Protein AF-0000000084544602 (afdb_homodimer)

Nearest PDB structures (foldseek):
  2zl1-assembly1_B  TM=8.094E-01  e=4.730E-07  unclassified
  5yk3-assembly2_B  TM=7.722E-01  e=3.514E-07  Homo sapiens
  5y3a-assembly1_B  TM=7.967E-01  e=1.300E-06  Homo sapiens
  7yh1-assembly2_C  TM=7.985E-01  e=1.042E-05  Promethearchaeum syntrophicum
  3t1q-assembly1_B  TM=7.725E-01  e=1.173E-05  Thermus thermophilus HB8

Secondary structure (DSSP, 8-state):
-----------TTHHHHHHHHHHHHHHTSTTEEEEEEE-TTS-EEEEEE-TT---S--HHHHHHHHHHHHHHHHHHHTTHHHH--EEEEEEEESS-EEEEEEETTEEEEEEE-TTS-HHHHHHHHHHHHHHHHH-/-----------TTHHHHHHHHHHHHHHTSTTEEEEEEE-TTS-EEEEEE-TT---S--HHHHHHHHHHHHHHHHHHHTTHHHH--EEEEEEEESS-EEEEEEETTEEEEEEE-TTS-HHHHHHHHHHHHHHHHH-

pLDDT: mean 84.83, std 18.97, range [24.72, 98.06]

Radius of gyration: 19.56 Å; Cα contacts (8 Å, |Δi|>4): 454; chains: 2; bounding box: 50×60×40 Å

Sequence (270 aa):
MNLNHKKILMSTQIIPKSLDHACDVLLANNSVRYVGILDNMGNLIFDKKQRELELPISDEKSRSLYIKSVLGILFEKDFDNNVGPLRYIVSHRTKIDMISIPIFGYVVMISIEPNENCDVIANSAIMIFEKLLKNMNLNHKKILMSTQIIPKSLDHACDVLLANNSVRYVGILDNMGNLIFDKKQRELELPISDEKSRSLYIKSVLGILFEKDFDNNVGPLRYIVSHRTKIDMISIPIFGYVVMISIEPNENCDVIANSAIMIFEKLLKN

Foldseek 3Di:
DPPCPPPPVVPPVNLQVLVVVLQVVLVVPVFWAKKFKAALQLDTPDMDGRPPDDDPADPVVSSVVSNVLSVVQVVVQVCCVPPNGDAWDWDADPAWIWIWGDDPRMIMIIIGGHPDDVVVSSVSSNVSVNVVSVD/DPPCPVPPVVPPVNLQVLVVVLQVVLVVPVFWAKKFKAALQLDTPDMDGRPPDDDPDDPVVSSVVSNVLSVVQVVVQVCCVPPNGDAWDWDADPAWIWIWGDDPRMIMIIIGGHPDDVVVSSVSSNVSVNVVSVD

Solvent-accessible surface area (backbone atoms only — not comparable to full-atom values): 14702 Å² total; per-residue (Å²): 134,85,75,78,74,70,66,79,68,55,59,81,71,60,48,53,56,56,49,49,50,52,43,47,61,55,43,69,41,81,50,32,39,34,39,35,35,23,39,76,82,24,48,79,75,48,70,50,60,35,88,95,46,69,74,73,53,55,72,70,54,44,48,52,52,34,35,47,49,38,50,50,51,54,60,56,50,74,40,21,88,55,37,33,52,69,53,35,36,37,40,42,24,74,54,36,19,38,36,38,29,70,52,96,72,28,32,42,37,34,34,26,47,44,95,56,67,60,65,62,53,51,52,50,49,50,56,51,48,51,59,56,68,74,99,134,84,75,78,74,71,67,82,69,52,57,81,71,60,47,52,54,54,50,48,50,53,45,49,61,55,44,69,40,81,50,32,37,34,39,36,35,24,38,79,82,26,47,80,76,47,70,50,61,35,88,94,46,69,73,73,52,56,73,70,53,45,48,51,49,35,36,49,49,38,51,51,50,56,62,56,50,73,40,23,88,54,37,32,53,69,55,36,36,38,40,39,23,75,55,35,20,37,37,40,30,69,51,94,72,27,33,41,36,35,34,28,46,44,96,56,68,59,64,61,53,50,53,49,48,50,57,52,48,49,61,54,68,74,100

Organism: NCBI:txid1582439

Structure (mmCIF, N/CA/C/O backbone):
data_AF-0000000084544602-model_v1
#
loop_
_entity.id
_entity.type
_entity.pdbx_description
1 polymer 'Roadblock/LAMTOR2 domain-containing protein'
#
loop_
_atom_site.group_PDB
_atom_site.id
_atom_site.type_symbol
_atom_site.label_atom_id
_atom_site.label_alt_id
_atom_site.label_comp_id
_atom_site.label_asym_id
_atom_site.label_entity_id
_atom_site.label_seq_id
_atom_site.pdbx_PDB_ins_code
_atom_site.Cartn_x
_atom_site.Cartn_y
_atom_site.Cartn_z
_atom_site.occupancy
_atom_site.B_iso_or_equiv
_atom_site.auth_seq_id
_atom_site.auth_comp_id
_atom_site.auth_asym_id
_atom_site.auth_atom_id
_atom_site.pdbx_PDB_model_num
ATOM 1 N N . MET A 1 1 ? 27.875 6.762 17.641 1 24.72 1 MET A N 1
ATOM 2 C CA . MET A 1 1 ? 27.484 7.637 16.531 1 24.72 1 MET A CA 1
ATOM 3 C C . MET A 1 1 ? 26.203 8.391 16.875 1 24.72 1 MET A C 1
ATOM 5 O O . MET A 1 1 ? 25.188 7.777 17.188 1 24.72 1 MET A O 1
ATOM 9 N N . ASN A 1 2 ? 26.312 9.617 17.469 1 25.38 2 ASN A N 1
ATOM 10 C CA . ASN A 1 2 ? 25.438 10.641 18.016 1 25.38 2 ASN A CA 1
ATOM 11 C C . ASN A 1 2 ? 24.375 11.086 17.016 1 25.38 2 ASN A C 1
ATOM 13 O O . ASN A 1 2 ? 24.688 11.797 16.062 1 25.38 2 ASN A O 1
ATOM 17 N N . LEU A 1 3 ? 23.547 10.195 16.516 1 30.52 3 LEU A N 1
ATOM 18 C CA . LEU A 1 3 ? 22.422 10.484 15.633 1 30.52 3 LEU A CA 1
ATOM 19 C C . LEU A 1 3 ? 21.656 11.703 16.125 1 30.52 3 LEU A C 1
ATOM 21 O O . LEU A 1 3 ? 21.188 11.734 17.266 1 30.52 3 LEU A O 1
ATOM 25 N N . ASN A 1 4 ? 22.062 12.922 15.688 1 30.27 4 ASN A N 1
ATOM 26 C CA . ASN A 1 4 ? 21.516 14.273 15.836 1 30.27 4 ASN A CA 1
ATOM 27 C C . ASN A 1 4 ? 19.984 14.266 15.797 1 30.27 4 ASN A C 1
ATOM 29 O O . ASN A 1 4 ? 19.391 13.984 14.758 1 30.27 4 ASN A O 1
ATOM 33 N N . HIS A 1 5 ? 19.312 13.812 16.766 1 31.77 5 HIS A N 1
ATOM 34 C CA . HIS A 1 5 ? 17.922 14.055 17.125 1 31.77 5 HIS A CA 1
ATOM 35 C C . HIS A 1 5 ? 17.547 15.516 16.891 1 31.77 5 HIS A C 1
ATOM 37 O O . HIS A 1 5 ? 17.688 16.344 17.797 1 31.77 5 HIS A O 1
ATOM 43 N N . LYS A 1 6 ? 18.172 16.109 15.977 1 33.69 6 LYS A N 1
ATOM 44 C CA . LYS A 1 6 ? 17.656 17.453 15.727 1 33.69 6 LYS A CA 1
ATOM 45 C C . LYS A 1 6 ? 16.141 17.484 15.883 1 33.69 6 LYS A C 1
ATOM 47 O O . LYS A 1 6 ? 15.414 16.844 15.125 1 33.69 6 LYS A O 1
ATOM 52 N N . LYS A 1 7 ? 15.633 17.75 17.031 1 35.12 7 LYS A N 1
ATOM 53 C CA . LYS A 1 7 ? 14.352 18.328 17.438 1 35.12 7 LYS A CA 1
ATOM 54 C C . LYS A 1 7 ? 13.859 19.344 16.422 1 35.12 7 LYS A C 1
ATOM 56 O O . LYS A 1 7 ? 14.484 20.391 16.234 1 35.12 7 LYS A O 1
ATOM 61 N N . ILE A 1 8 ? 13.461 19.062 15.305 1 36.91 8 ILE A N 1
ATOM 62 C CA . ILE A 1 8 ? 12.594 20.047 14.672 1 36.91 8 ILE A CA 1
ATOM 63 C C . ILE A 1 8 ? 11.773 20.781 15.742 1 36.91 8 ILE A C 1
ATOM 65 O O . ILE A 1 8 ? 10.867 20.203 16.344 1 36.91 8 ILE A O 1
ATOM 69 N N . LEU A 1 9 ? 12.336 21.281 16.75 1 34.94 9 LEU A N 1
ATOM 70 C CA . LEU A 1 9 ? 11.812 22.328 17.609 1 34.94 9 LEU A CA 1
ATOM 71 C C . LEU A 1 9 ? 11.055 23.375 16.797 1 34.94 9 LEU A C 1
ATOM 73 O O . LEU A 1 9 ? 11.656 24.328 16.297 1 34.94 9 LEU A O 1
ATOM 77 N N . MET A 1 10 ? 10.328 22.969 15.656 1 38.22 10 MET A N 1
ATOM 78 C CA . MET A 1 10 ? 9.461 24.016 15.102 1 38.22 10 MET A CA 1
ATOM 79 C C . MET A 1 10 ? 8.859 24.875 16.203 1 38.22 10 MET A C 1
ATOM 81 O O . MET A 1 10 ? 8.445 24.344 17.25 1 38.22 10 MET A O 1
ATOM 85 N N . SER A 1 11 ? 9.234 25.969 16.422 1 37.78 11 SER A N 1
ATOM 86 C CA . SER A 1 11 ? 8.477 26.875 17.297 1 37.78 11 SER A CA 1
ATOM 87 C C . SER A 1 11 ? 6.992 26.531 17.281 1 37.78 11 SER A C 1
ATOM 89 O O . SER A 1 11 ? 6.438 26.156 16.25 1 37.78 11 SER A O 1
ATOM 91 N N . THR A 1 12 ? 6.375 26.031 18.312 1 45.09 12 THR A N 1
ATOM 92 C CA . THR A 1 12 ? 5.027 25.547 18.578 1 45.09 12 THR A CA 1
ATOM 93 C C . THR A 1 12 ? 4.016 26.219 17.656 1 45.09 12 THR A C 1
ATOM 95 O O . THR A 1 12 ? 3.045 25.594 17.234 1 45.09 12 THR A O 1
ATOM 98 N N . GLN A 1 13 ? 4.145 27.516 17.484 1 46.44 13 GLN A N 1
ATOM 99 C CA . GLN A 1 13 ? 3.152 28.328 16.797 1 46.44 13 GLN A CA 1
ATOM 100 C C . GLN A 1 13 ? 3.27 28.172 15.281 1 46.44 13 GLN A C 1
ATOM 102 O O . GLN A 1 13 ? 2.264 28.203 14.57 1 46.44 13 GLN A O 1
ATOM 107 N N . ILE A 1 14 ? 4.469 28.234 14.609 1 49.66 14 ILE A N 1
ATOM 108 C CA . ILE A 1 14 ? 4.812 28.297 13.195 1 49.66 14 ILE A CA 1
ATOM 109 C C . ILE A 1 14 ? 4.559 26.938 12.531 1 49.66 14 ILE A C 1
ATOM 111 O O . ILE A 1 14 ? 4.062 26.875 11.406 1 49.66 14 ILE A O 1
ATOM 115 N N . ILE A 1 15 ? 4.672 25.859 13.227 1 60.28 15 ILE A N 1
ATOM 116 C CA . ILE A 1 15 ? 4.551 24.516 12.648 1 60.28 15 ILE A CA 1
ATOM 117 C C . ILE A 1 15 ? 3.096 24.25 12.281 1 60.28 15 ILE A C 1
ATOM 119 O O . ILE A 1 15 ? 2.801 23.797 11.172 1 60.28 15 ILE A O 1
ATOM 123 N N . PRO A 1 16 ? 2.24 24.922 13.062 1 72 16 PRO A N 1
ATOM 124 C CA . PRO A 1 16 ? 0.842 24.641 12.742 1 72 16 PRO A CA 1
ATOM 125 C C . PRO A 1 16 ? 0.35 25.406 11.516 1 72 16 PRO A C 1
ATOM 127 O O . PRO A 1 16 ? -0.386 24.844 10.688 1 72 16 PRO A O 1
ATOM 130 N N . LYS A 1 17 ? 0.929 26.703 11.336 1 81.69 17 LYS A N 1
ATOM 131 C CA . LYS A 1 17 ? 0.432 27.469 10.195 1 81.69 17 LYS A CA 1
ATOM 132 C C . LYS A 1 17 ? 0.95 26.875 8.883 1 81.69 17 LYS A C 1
ATOM 134 O O . LYS A 1 17 ? 0.22 26.828 7.887 1 81.69 17 LYS A O 1
ATOM 139 N N . SER A 1 18 ? 2.203 26.484 8.875 1 88.75 18 SER A N 1
ATOM 140 C CA . SER A 1 18 ? 2.795 25.891 7.676 1 88.75 18 SER A CA 1
ATOM 141 C C . SER A 1 18 ? 2.143 24.562 7.336 1 88.75 18 SER A C 1
ATOM 143 O O . SER A 1 18 ? 1.882 24.266 6.164 1 88.75 18 SER A O 1
ATOM 145 N N . LEU A 1 19 ? 1.84 23.812 8.352 1 90.69 19 LEU A N 1
ATOM 146 C CA . LEU A 1 19 ? 1.151 22.547 8.141 1 90.69 19 LEU 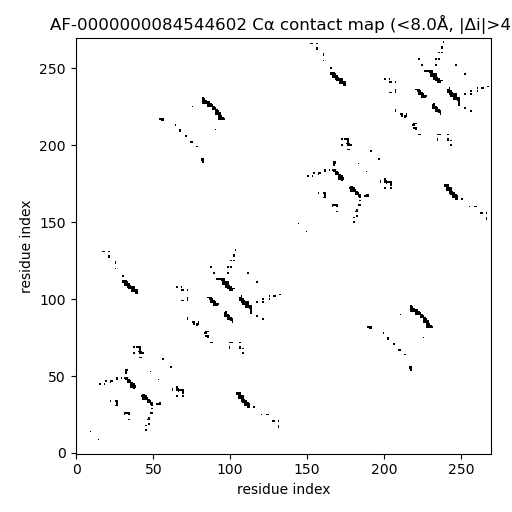A CA 1
ATOM 147 C C . LEU A 1 19 ? -0.271 22.781 7.637 1 90.69 19 LEU A C 1
ATOM 149 O O . LEU A 1 19 ? -0.749 22.047 6.762 1 90.69 19 LEU A O 1
ATOM 153 N N . ASP A 1 20 ? -0.818 23.844 8.203 1 92.56 20 ASP A N 1
ATOM 154 C CA . ASP A 1 20 ? -2.17 24.203 7.785 1 92.56 20 ASP A CA 1
ATOM 155 C C . ASP A 1 20 ? -2.213 24.547 6.293 1 92.56 20 ASP A C 1
ATOM 157 O O . ASP A 1 20 ? -3.07 24.031 5.566 1 92.56 20 ASP A O 1
ATOM 161 N N . HIS A 1 21 ? -1.302 25.328 5.891 1 93.38 21 HIS A N 1
ATOM 162 C CA . HIS A 1 21 ? -1.235 25.719 4.488 1 93.38 21 HIS A CA 1
ATOM 163 C C . HIS A 1 21 ? -0.963 24.5 3.594 1 93.38 21 HIS A C 1
ATOM 165 O O . HIS A 1 21 ? -1.587 24.359 2.541 1 93.38 21 HIS A O 1
ATOM 171 N N . ALA A 1 22 ? -0.051 23.625 3.955 1 94.44 22 ALA A N 1
ATOM 172 C CA . ALA A 1 22 ? 0.261 22.422 3.197 1 94.44 22 ALA A CA 1
ATOM 173 C C . ALA A 1 22 ? -0.98 21.547 3.014 1 94.44 22 ALA A C 1
ATOM 175 O O . ALA A 1 22 ? -1.241 21.062 1.916 1 94.44 22 ALA A O 1
ATOM 176 N N . CYS A 1 23 ? -1.725 21.438 4.043 1 94.69 23 CYS A N 1
ATOM 177 C CA . CYS A 1 23 ? -2.945 20.656 3.971 1 94.69 23 CYS A CA 1
ATOM 178 C C . CYS A 1 23 ? -3.973 21.312 3.059 1 94.69 23 CYS A C 1
ATOM 180 O O . CYS A 1 23 ? -4.668 20.625 2.301 1 94.69 23 CYS A O 1
ATOM 182 N N . ASP A 1 24 ? -4.059 22.609 3.125 1 94.31 24 ASP A N 1
ATOM 183 C CA . ASP A 1 24 ? -4.996 23.344 2.273 1 94.31 24 ASP A CA 1
ATOM 184 C C . ASP A 1 24 ? -4.68 23.125 0.795 1 94.31 24 ASP A C 1
ATOM 186 O O . ASP A 1 24 ? -5.59 22.969 -0.022 1 94.31 24 ASP A O 1
ATOM 190 N N . VAL A 1 25 ? -3.439 23.125 0.486 1 95.69 25 VAL A N 1
ATOM 191 C CA . VAL A 1 25 ? -3.025 22.938 -0.899 1 95.69 25 VAL A CA 1
ATOM 192 C C . VAL A 1 25 ? -3.467 21.547 -1.381 1 95.69 25 VAL A C 1
ATOM 194 O O . VAL A 1 25 ? -3.988 21.422 -2.49 1 95.69 25 VAL A O 1
ATOM 197 N N . LEU A 1 26 ? -3.303 20.531 -0.578 1 95.62 26 LEU A N 1
ATOM 198 C CA . LEU A 1 26 ? -3.705 19.188 -0.954 1 95.62 26 LEU A CA 1
ATOM 199 C C . LEU A 1 26 ? -5.223 19.078 -1.055 1 95.62 26 LEU A C 1
ATOM 201 O O . LEU A 1 26 ? -5.746 18.453 -1.979 1 95.62 26 LEU A O 1
ATOM 205 N N . LEU A 1 27 ? -5.898 19.781 -0.181 1 94.88 27 LEU A N 1
ATOM 206 C CA . LEU A 1 27 ? -7.352 19.703 -0.1 1 94.88 27 LEU A CA 1
ATOM 207 C C . LEU A 1 27 ? -8.008 20.531 -1.197 1 94.88 27 LEU A C 1
ATOM 209 O O . LEU A 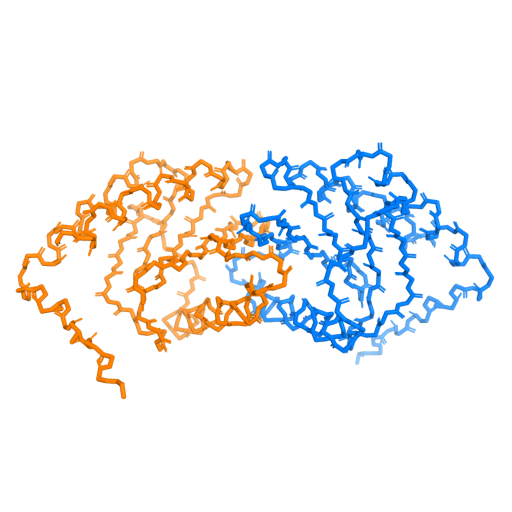1 27 ? -9.211 20.422 -1.436 1 94.88 27 LEU A O 1
ATOM 213 N N . ALA A 1 28 ? -7.242 21.375 -1.835 1 94.19 28 ALA A N 1
ATOM 214 C CA . ALA A 1 28 ? -7.766 22.094 -2.994 1 94.19 28 ALA A CA 1
ATOM 215 C C . ALA A 1 28 ? -8.219 21.125 -4.086 1 94.19 28 ALA A C 1
ATOM 217 O O . ALA A 1 28 ? -9.047 21.469 -4.926 1 94.19 28 ALA A O 1
ATOM 218 N N . ASN A 1 29 ? -7.523 19.953 -4.066 1 93.5 29 ASN A N 1
ATOM 219 C CA . ASN A 1 29 ? -8.047 18.844 -4.871 1 93.5 29 ASN A CA 1
ATOM 220 C C . ASN A 1 29 ? -9.258 18.203 -4.215 1 93.5 29 ASN A C 1
ATOM 222 O O . ASN A 1 29 ? -9.141 17.562 -3.174 1 93.5 29 ASN A O 1
ATOM 226 N N . ASN A 1 30 ? -10.398 18.266 -4.887 1 91.31 30 ASN A N 1
ATOM 227 C CA . ASN A 1 30 ? -11.664 17.844 -4.289 1 91.31 30 ASN A CA 1
ATOM 228 C C . ASN A 1 30 ? -11.711 16.344 -4.07 1 91.31 30 ASN A C 1
ATOM 230 O O . ASN A 1 30 ? -12.578 15.836 -3.35 1 91.31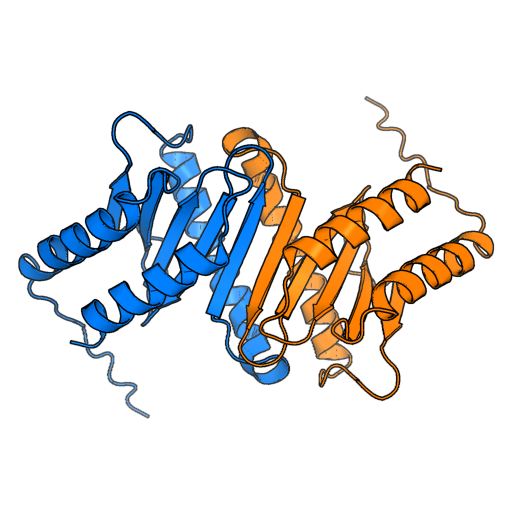 30 ASN A O 1
ATOM 234 N N . SER A 1 31 ? -10.773 15.688 -4.629 1 93.31 31 SER A N 1
ATOM 235 C CA . SER A 1 31 ? -10.75 14.242 -4.426 1 93.31 31 SER A CA 1
ATOM 236 C C . SER A 1 31 ? -10.109 13.883 -3.09 1 93.31 31 SER A C 1
ATOM 238 O O . SER A 1 31 ? -10.227 12.75 -2.625 1 93.31 31 SER A O 1
ATOM 240 N N . VAL A 1 32 ? -9.375 14.797 -2.553 1 95.69 32 VAL A N 1
ATOM 241 C CA . VAL A 1 32 ? -8.75 14.562 -1.256 1 95.69 32 VAL A CA 1
ATOM 242 C C . VAL A 1 32 ? -9.758 14.836 -0.14 1 95.69 32 VAL A C 1
ATOM 244 O O . VAL A 1 32 ? -10.328 15.922 -0.062 1 95.69 32 VAL A O 1
ATOM 247 N N . ARG A 1 33 ? -9.922 13.891 0.733 1 93.44 33 ARG A N 1
ATOM 248 C CA . ARG A 1 33 ? -10.922 13.984 1.79 1 93.44 33 ARG A CA 1
ATOM 249 C C . ARG A 1 33 ? -10.289 14.43 3.104 1 93.44 33 ARG A C 1
ATOM 251 O O . ARG A 1 33 ? -10.93 15.133 3.896 1 93.44 33 ARG A O 1
ATOM 258 N N . TYR A 1 34 ? -9.18 13.93 3.32 1 94.31 34 TYR A N 1
ATOM 259 C CA . TYR A 1 34 ? -8.547 14.07 4.625 1 94.31 34 TYR A CA 1
ATOM 260 C C . TYR A 1 34 ? -7.031 14.031 4.504 1 94.31 34 TYR A C 1
ATOM 262 O O . TYR A 1 34 ? -6.484 13.273 3.693 1 94.31 34 TYR A O 1
ATOM 270 N N . VAL A 1 35 ? -6.336 14.867 5.254 1 95.62 35 VAL A N 1
ATOM 271 C CA . VAL A 1 35 ? -4.883 14.836 5.402 1 95.62 35 VAL A CA 1
ATOM 272 C C . VAL A 1 35 ? -4.52 14.812 6.887 1 95.62 35 VAL A C 1
ATOM 274 O O . VAL A 1 35 ? -4.973 15.664 7.656 1 95.62 35 VAL A O 1
ATOM 277 N N . GLY A 1 36 ? -3.75 13.852 7.301 1 94.69 36 GLY A N 1
ATOM 278 C CA . GLY A 1 36 ? -3.23 13.75 8.656 1 94.69 36 GLY A CA 1
ATOM 279 C C . GLY A 1 36 ? -1.723 13.594 8.703 1 94.69 36 GLY A C 1
ATOM 280 O O . GLY A 1 36 ? -1.141 12.891 7.871 1 94.69 36 GLY A O 1
ATOM 281 N N . ILE A 1 37 ? -1.119 14.25 9.641 1 95.44 37 ILE A N 1
ATOM 282 C CA . ILE A 1 37 ? 0.309 14.117 9.906 1 95.44 37 ILE A CA 1
ATOM 283 C C . ILE A 1 37 ? 0.52 13.383 11.227 1 95.44 37 ILE A C 1
ATOM 285 O O . ILE A 1 37 ? 0.05 13.82 12.273 1 95.44 37 ILE A O 1
ATOM 289 N N . LEU A 1 38 ? 1.221 12.297 11.109 1 96.38 38 LEU A N 1
ATOM 290 C CA . LEU A 1 38 ? 1.427 11.422 12.25 1 96.38 38 LEU A CA 1
ATOM 291 C C . LEU A 1 38 ? 2.9 11.375 12.648 1 96.38 38 LEU A C 1
ATOM 293 O O . LEU A 1 38 ? 3.779 11.453 11.781 1 96.38 38 LEU A O 1
ATOM 297 N N . ASP A 1 39 ? 3.139 11.172 13.93 1 94.06 39 ASP A N 1
ATOM 298 C CA . ASP A 1 39 ? 4.508 10.844 14.312 1 94.06 39 ASP A CA 1
ATOM 299 C C . ASP A 1 39 ? 4.781 9.352 14.172 1 94.06 39 ASP A C 1
ATOM 301 O O . ASP A 1 39 ? 3.92 8.602 13.711 1 94.06 39 ASP A O 1
ATOM 305 N N . ASN A 1 40 ? 5.977 8.938 14.547 1 90.12 40 ASN A N 1
ATOM 306 C CA . ASN A 1 40 ? 6.398 7.562 14.297 1 90.12 40 ASN A CA 1
ATOM 307 C C . ASN A 1 40 ? 5.738 6.586 15.258 1 90.12 40 ASN A C 1
ATOM 309 O O . ASN A 1 40 ? 5.863 5.371 15.109 1 90.12 40 ASN A O 1
ATOM 313 N N . MET A 1 41 ? 4.949 7.121 16.203 1 90.56 41 MET A N 1
ATOM 314 C CA . MET A 1 41 ? 4.219 6.27 17.125 1 90.56 41 MET A CA 1
ATOM 315 C C . MET A 1 41 ? 2.74 6.203 16.766 1 90.56 41 MET A C 1
ATOM 317 O O . MET A 1 41 ? 1.96 5.52 17.422 1 90.56 41 MET A O 1
ATOM 321 N N . GLY A 1 42 ? 2.369 6.891 15.742 1 93.25 42 GLY A N 1
ATOM 322 C CA . GLY A 1 42 ? 0.981 6.887 15.305 1 93.25 42 GLY A CA 1
ATOM 323 C C . GLY A 1 42 ? 0.151 7.98 15.953 1 93.25 42 GLY A C 1
ATOM 324 O O . GLY A 1 42 ? -1.076 7.988 15.836 1 93.25 42 GLY A O 1
ATOM 325 N N . ASN A 1 43 ? 0.803 8.898 16.688 1 93.81 43 ASN A N 1
ATOM 326 C CA . ASN A 1 43 ? 0.074 10.031 17.25 1 93.81 43 ASN A CA 1
ATOM 327 C C . ASN A 1 43 ? -0.209 11.094 16.188 1 93.81 43 ASN A C 1
ATOM 329 O O . ASN A 1 43 ? 0.668 11.43 15.391 1 93.81 43 ASN A O 1
ATOM 333 N N . LEU A 1 44 ? -1.451 11.586 16.234 1 93.56 44 LEU A N 1
ATOM 334 C CA . LEU A 1 44 ? -1.85 12.648 15.305 1 93.56 44 LEU A CA 1
ATOM 335 C C . LEU A 1 44 ? -1.257 13.984 15.727 1 93.56 44 LEU A C 1
ATOM 337 O O . LEU A 1 44 ? -1.518 14.461 16.828 1 93.56 44 LEU A O 1
ATOM 341 N N . ILE A 1 45 ? -0.51 14.641 14.914 1 92.69 45 ILE A N 1
ATOM 342 C CA . ILE A 1 45 ? 0.116 15.938 15.148 1 92.69 45 ILE A CA 1
ATOM 343 C C . ILE A 1 45 ? -0.786 17.047 14.617 1 92.69 45 ILE A C 1
ATOM 345 O O . ILE A 1 45 ? -0.954 18.078 15.258 1 92.69 45 ILE A O 1
ATOM 349 N N . PHE A 1 46 ? -1.273 16.828 13.453 1 92.62 46 PHE A N 1
ATOM 350 C CA . PHE A 1 46 ? -2.096 17.812 12.758 1 92.62 46 PHE A CA 1
ATOM 351 C C . PHE A 1 46 ? -2.959 17.141 11.695 1 92.62 46 PHE A C 1
ATOM 353 O O . PHE A 1 46 ? -2.555 16.141 11.102 1 92.62 46 PHE A O 1
ATOM 360 N N . ASP A 1 47 ? -4.176 17.656 11.516 1 92.94 47 ASP A N 1
ATOM 361 C CA . ASP A 1 47 ? -4.988 17.141 10.422 1 92.94 47 ASP A CA 1
ATOM 362 C C . ASP A 1 47 ? -5.953 18.203 9.898 1 92.94 47 ASP A C 1
ATOM 364 O O . ASP A 1 47 ? -6.133 19.25 10.523 1 92.94 47 ASP A O 1
ATOM 368 N N . LYS A 1 48 ? -6.332 17.969 8.742 1 92.31 48 LYS A N 1
ATOM 369 C CA . LYS A 1 48 ? -7.379 18.766 8.117 1 92.31 48 LYS A CA 1
ATOM 370 C C . LYS A 1 48 ? -8.273 17.906 7.23 1 92.31 48 LYS A C 1
ATOM 372 O O . LYS A 1 48 ? -7.809 16.938 6.625 1 92.31 48 LYS A O 1
ATOM 377 N N . LYS A 1 49 ? -9.562 18.25 7.227 1 91 49 LYS A N 1
ATOM 378 C CA . LYS A 1 49 ? -10.531 17.516 6.418 1 91 49 LYS A CA 1
ATOM 379 C C . LYS A 1 49 ? -11.258 18.438 5.453 1 91 49 LYS A C 1
ATOM 381 O O . LYS A 1 49 ? -11.328 19.656 5.684 1 91 49 LYS A O 1
ATOM 386 N N . GLN A 1 50 ? -11.594 17.75 4.289 1 84.94 50 GLN A N 1
ATOM 387 C CA . GLN A 1 50 ? -12.461 18.453 3.359 1 84.94 50 GLN A CA 1
ATOM 388 C C . GLN A 1 50 ? -13.789 18.828 4.016 1 84.94 50 GLN A C 1
ATOM 390 O O . GLN A 1 50 ? -14.305 18.062 4.836 1 84.94 50 GLN A O 1
ATOM 395 N N . ARG A 1 51 ? -14.266 20.016 3.795 1 68.25 51 ARG A N 1
ATOM 396 C CA . ARG A 1 51 ? -15.523 20.484 4.375 1 68.25 51 ARG A CA 1
ATOM 397 C C . ARG A 1 51 ? -16.641 19.469 4.145 1 68.25 51 ARG A C 1
ATOM 399 O O . ARG A 1 51 ? -16.797 18.938 3.043 1 68.25 51 ARG A O 1
ATOM 406 N N . GLU A 1 52 ? -17.328 18.953 5.09 1 61.72 52 GLU A N 1
ATOM 407 C CA . GLU A 1 52 ? -18.562 18.172 5.062 1 61.72 52 GLU A CA 1
ATOM 408 C C . GLU A 1 52 ? -18.266 16.672 4.965 1 61.72 52 GLU A C 1
ATOM 410 O O . GLU A 1 52 ? -19.188 15.859 4.836 1 61.72 52 GLU A O 1
ATOM 415 N N . LEU A 1 53 ? -16.891 16.406 4.867 1 61.06 53 LEU A N 1
ATOM 416 C CA . LEU A 1 53 ? -16.656 14.984 4.676 1 61.06 53 LEU A CA 1
ATOM 417 C C . LEU A 1 53 ? -15.875 14.391 5.848 1 61.06 53 LEU A C 1
ATOM 419 O O . LEU A 1 53 ? -14.781 14.859 6.164 1 61.06 53 LEU A O 1
ATOM 423 N N . GLU A 1 54 ? -16.562 13.828 6.73 1 59.56 54 GLU A N 1
ATOM 424 C CA . GLU A 1 54 ? -15.883 13.07 7.773 1 59.56 54 GLU A CA 1
ATOM 425 C C . GLU A 1 54 ? -15.594 11.641 7.316 1 59.56 54 GLU A C 1
ATOM 427 O O . GLU A 1 54 ? -16.375 11.062 6.559 1 59.56 54 GLU A O 1
ATOM 432 N N . LEU A 1 55 ? -14.289 11.289 7.543 1 62.78 55 LEU A N 1
ATOM 433 C CA . LEU A 1 55 ? -14.148 9.844 7.465 1 62.78 55 LEU A CA 1
ATOM 434 C C . LEU A 1 55 ? -15.172 9.148 8.352 1 62.78 55 LEU A C 1
ATOM 436 O O . LEU A 1 55 ? -15.398 9.562 9.492 1 62.78 55 LEU A O 1
ATOM 440 N N . PRO A 1 56 ? -15.953 8.352 7.793 1 66.81 56 PRO A N 1
ATOM 441 C CA . PRO A 1 56 ? -16.938 7.637 8.609 1 66.81 56 PRO A CA 1
ATOM 442 C C . PRO A 1 56 ? -16.281 6.684 9.609 1 66.81 56 PRO A C 1
ATOM 444 O O . PRO A 1 56 ? -16.547 5.48 9.586 1 66.81 56 PRO A O 1
ATOM 447 N N . ILE A 1 57 ? -15.336 7.27 10.344 1 73.12 57 ILE A N 1
ATOM 448 C CA . ILE A 1 57 ? -14.609 6.434 11.297 1 73.12 57 ILE A CA 1
ATOM 449 C C . ILE A 1 57 ? -14.688 7.059 12.688 1 73.12 57 ILE A C 1
ATOM 451 O O . ILE A 1 57 ? -14.57 8.281 12.836 1 73.12 57 ILE A O 1
ATOM 455 N N . SER A 1 58 ? -15.094 6.25 13.648 1 76.62 58 SER A N 1
ATOM 456 C CA . SER A 1 58 ? -15.055 6.707 15.031 1 76.62 58 SER A CA 1
ATOM 457 C C . SER A 1 58 ? -13.648 7.152 15.422 1 76.62 58 SER A C 1
ATOM 459 O O . SER A 1 58 ? -12.672 6.801 14.758 1 76.62 58 SER A O 1
ATOM 461 N N . ASP A 1 59 ? -13.539 7.898 16.5 1 76.62 59 ASP A N 1
ATOM 462 C CA . ASP A 1 59 ? -12.242 8.359 16.984 1 76.62 59 ASP A CA 1
ATOM 463 C C . ASP A 1 59 ? -11.32 7.184 17.297 1 76.62 59 ASP A C 1
ATOM 465 O O . ASP A 1 59 ? -10.133 7.219 16.984 1 76.62 59 ASP A O 1
ATOM 469 N N . GLU A 1 60 ? -11.914 6.141 17.922 1 80.69 60 GLU A N 1
ATOM 470 C CA . GLU A 1 60 ? -11.133 4.953 18.266 1 80.69 60 GLU A CA 1
ATOM 471 C C . GLU A 1 60 ? -10.625 4.262 17 1 80.69 60 GLU A C 1
ATOM 473 O O . GLU A 1 60 ? -9.453 3.867 16.938 1 80.69 60 GLU A O 1
ATOM 478 N N . LYS A 1 61 ? -11.438 4.234 16.047 1 84.81 61 LYS A N 1
ATOM 479 C CA . LYS A 1 61 ? -11.039 3.549 14.82 1 84.81 61 LYS A CA 1
ATOM 480 C C . LYS A 1 61 ? -10.055 4.391 14.016 1 84.81 61 LYS A C 1
ATOM 482 O O . LYS A 1 61 ? -9.18 3.852 13.336 1 84.81 61 LYS A O 1
ATOM 487 N N . SER A 1 62 ? -10.195 5.699 14.234 1 86.12 62 SER A N 1
ATOM 488 C CA . SER A 1 62 ? -9.219 6.57 13.586 1 86.12 62 SER A CA 1
ATOM 489 C C . SER A 1 62 ? -7.816 6.34 14.141 1 86.12 62 SER A C 1
ATOM 491 O O . SER A 1 62 ? -6.848 6.273 13.383 1 86.12 62 SER A O 1
ATOM 493 N N . ARG A 1 63 ? -7.766 6.168 15.422 1 89.75 63 ARG A N 1
ATOM 494 C CA . ARG A 1 63 ? -6.469 5.918 16.047 1 89.75 63 ARG A CA 1
ATOM 495 C C . ARG A 1 63 ? -5.867 4.609 15.547 1 89.75 63 ARG A C 1
ATOM 497 O O . ARG A 1 63 ? -4.668 4.535 15.273 1 89.75 63 ARG A O 1
ATOM 504 N N . SER A 1 64 ? -6.688 3.617 15.453 1 91.44 64 SER A N 1
ATOM 505 C CA . SER A 1 64 ? -6.23 2.334 14.93 1 91.44 64 SER A 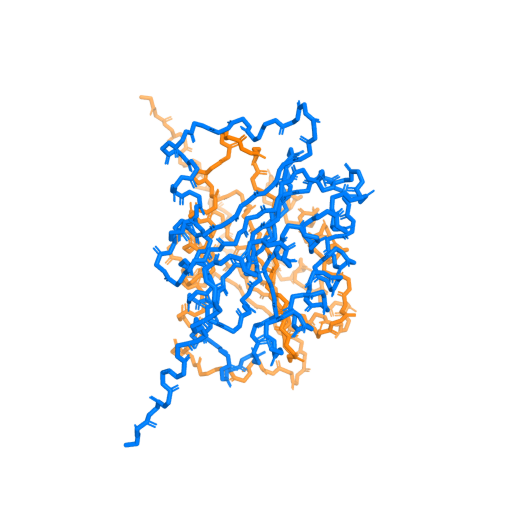CA 1
ATOM 506 C C . SER A 1 64 ? -5.73 2.467 13.5 1 91.44 64 SER A C 1
ATOM 508 O O . SER A 1 64 ? -4.73 1.85 13.125 1 91.44 64 SER A O 1
ATOM 510 N N . LEU A 1 65 ? -6.426 3.279 12.812 1 91.38 65 LEU A N 1
ATOM 511 C CA . LEU A 1 65 ? -6.027 3.52 11.43 1 91.38 65 LEU A CA 1
ATOM 512 C C . LEU A 1 65 ? -4.676 4.223 11.367 1 91.38 65 LEU A C 1
ATOM 514 O O . LEU A 1 65 ? -3.838 3.891 10.523 1 91.38 65 LEU A O 1
ATOM 518 N N . TYR A 1 66 ? -4.453 5.129 12.281 1 93.94 66 TYR A N 1
ATOM 519 C CA . TYR A 1 66 ? -3.178 5.832 12.344 1 93.94 66 TYR A CA 1
ATOM 520 C C . TYR A 1 66 ? -2.043 4.875 12.688 1 93.94 66 TYR A C 1
ATOM 522 O O . TYR A 1 66 ? -1.003 4.875 12.023 1 93.94 66 TYR A O 1
ATOM 530 N N . ILE A 1 67 ? -2.314 4.082 13.625 1 93.19 67 ILE A N 1
ATOM 531 C CA . ILE A 1 67 ? -1.313 3.111 14.055 1 93.19 67 ILE A CA 1
ATOM 532 C C . ILE A 1 67 ? -1.01 2.139 12.922 1 93.19 67 ILE A C 1
ATOM 534 O O . ILE A 1 67 ? 0.155 1.839 12.648 1 93.19 67 ILE A O 1
ATOM 538 N N . LYS A 1 68 ? -1.99 1.67 12.281 1 92.81 68 LYS A N 1
ATOM 539 C CA . LYS A 1 68 ? -1.819 0.777 11.141 1 92.81 68 LYS A CA 1
ATOM 540 C C . LYS A 1 68 ? -0.965 1.429 10.055 1 92.81 68 LYS A C 1
ATOM 542 O O . LYS A 1 68 ? -0.085 0.785 9.484 1 92.81 68 LYS A O 1
ATOM 547 N N . SER A 1 69 ? -1.202 2.674 9.789 1 94.44 69 SER A N 1
ATOM 548 C CA . SER A 1 69 ? -0.452 3.389 8.758 1 94.44 69 SER A CA 1
ATOM 549 C C . SER A 1 69 ? 1.032 3.455 9.109 1 94.44 69 SER A C 1
ATOM 551 O O . SER A 1 69 ? 1.884 3.172 8.258 1 94.44 69 SER A O 1
ATOM 553 N N . VAL A 1 70 ? 1.283 3.756 10.32 1 95.38 70 VAL A N 1
ATOM 554 C CA . VAL A 1 70 ? 2.67 3.875 10.758 1 95.38 70 VAL A CA 1
ATOM 555 C C . VAL A 1 70 ? 3.334 2.5 10.758 1 95.38 70 VAL A C 1
ATOM 557 O O . VAL A 1 70 ? 4.457 2.346 10.273 1 95.38 70 VAL A O 1
ATOM 560 N N . LEU A 1 71 ? 2.633 1.514 11.227 1 91.94 71 LEU A N 1
ATOM 561 C CA . LEU A 1 71 ? 3.176 0.159 11.234 1 91.94 71 LEU A CA 1
ATOM 562 C C . LEU A 1 71 ? 3.414 -0.333 9.805 1 91.94 71 LEU A C 1
ATOM 564 O O . LEU A 1 71 ? 4.418 -0.993 9.531 1 91.94 71 LEU A O 1
ATOM 568 N N . GLY A 1 72 ? 2.469 0.004 8.938 1 92.56 72 GLY A N 1
ATOM 569 C CA . GLY A 1 72 ? 2.66 -0.339 7.535 1 92.56 72 GLY A CA 1
ATOM 570 C C . GLY A 1 72 ? 3.945 0.221 6.957 1 92.56 72 GLY A C 1
ATOM 571 O O . GLY A 1 72 ? 4.695 -0.495 6.293 1 92.56 72 GLY A O 1
ATOM 572 N N . ILE A 1 73 ? 4.176 1.437 7.238 1 95.31 73 ILE A N 1
ATOM 573 C CA . ILE A 1 73 ? 5.383 2.104 6.762 1 95.31 73 ILE A CA 1
ATOM 574 C C . ILE A 1 73 ? 6.613 1.43 7.359 1 95.31 73 ILE A C 1
ATOM 576 O O . ILE A 1 73 ? 7.574 1.133 6.645 1 95.31 73 ILE A O 1
ATOM 580 N N . LEU A 1 74 ? 6.555 1.166 8.633 1 92.19 74 LEU A N 1
ATOM 581 C CA . LEU A 1 74 ? 7.695 0.565 9.312 1 92.19 74 LEU A CA 1
ATOM 582 C C . LEU A 1 74 ? 8 -0.817 8.75 1 92.19 74 LEU A C 1
ATOM 584 O O . LEU A 1 74 ? 9.164 -1.146 8.492 1 92.19 74 LEU A O 1
ATOM 588 N N . PHE A 1 75 ? 6.996 -1.592 8.492 1 91 75 PHE A N 1
ATOM 589 C CA . PHE A 1 75 ? 7.164 -2.92 7.918 1 91 75 PHE A CA 1
ATOM 590 C C . PHE A 1 75 ? 7.766 -2.832 6.52 1 91 75 PHE A C 1
ATOM 592 O O . PHE A 1 75 ? 8.672 -3.59 6.18 1 91 75 PHE A O 1
ATOM 599 N N . GLU A 1 76 ? 7.273 -1.93 5.758 1 94 76 GLU A N 1
ATOM 600 C CA . GLU A 1 76 ? 7.77 -1.756 4.395 1 94 76 GLU A CA 1
ATOM 601 C C . GLU A 1 76 ? 9.234 -1.336 4.391 1 94 76 GLU A C 1
ATOM 603 O O . GLU A 1 76 ? 10.016 -1.805 3.562 1 94 76 GLU A O 1
ATOM 608 N N . LYS A 1 77 ? 9.594 -0.532 5.344 1 94.12 77 LYS A N 1
ATOM 609 C CA . LYS A 1 77 ? 10.945 0.02 5.355 1 94.12 77 LYS A CA 1
ATOM 610 C C . LYS A 1 77 ? 11.977 -1.058 5.68 1 94.12 77 LYS A C 1
ATOM 612 O O . LYS A 1 77 ? 13.172 -0.892 5.398 1 94.12 77 LYS A O 1
ATOM 617 N N . ASP A 1 78 ? 11.555 -2.111 6.277 1 91.94 78 ASP A N 1
ATOM 618 C CA . ASP A 1 78 ? 12.445 -3.23 6.562 1 91.94 78 ASP A CA 1
ATOM 619 C C . ASP A 1 78 ? 13.039 -3.803 5.277 1 91.94 78 ASP A C 1
ATOM 621 O O . ASP A 1 78 ? 14.047 -4.508 5.316 1 91.94 78 ASP A O 1
ATOM 625 N N . PHE A 1 79 ? 12.508 -3.451 4.16 1 92.94 79 PHE A N 1
ATOM 626 C CA . PHE A 1 79 ? 12.953 -4.055 2.912 1 92.94 79 PHE A CA 1
ATOM 627 C C . PHE A 1 79 ? 13.617 -3.02 2.018 1 92.94 79 PHE A C 1
ATOM 629 O O . PHE A 1 79 ? 13.922 -3.297 0.854 1 92.94 79 PHE A O 1
ATOM 636 N N . ASP A 1 80 ? 13.906 -1.88 2.492 1 94.06 80 ASP A N 1
ATOM 637 C CA . ASP A 1 80 ? 14.492 -0.784 1.73 1 94.06 80 ASP A CA 1
ATOM 638 C C . ASP A 1 80 ? 15.812 -1.213 1.081 1 94.06 80 ASP A C 1
ATOM 640 O O . ASP A 1 80 ? 16.078 -0.869 -0.072 1 94.06 80 ASP A O 1
ATOM 644 N N . ASN A 1 81 ? 16.5 -2.006 1.808 1 92.25 81 ASN A N 1
ATOM 645 C CA . ASN A 1 81 ? 17.812 -2.387 1.294 1 92.25 81 ASN A CA 1
ATOM 646 C C . ASN A 1 81 ? 17.703 -3.406 0.163 1 92.25 81 ASN A C 1
ATOM 648 O O . ASN A 1 81 ? 18.625 -3.555 -0.64 1 92.25 81 ASN A O 1
ATOM 652 N N . ASN A 1 82 ? 16.609 -4.055 0.081 1 89.94 82 ASN A N 1
ATOM 653 C CA . ASN A 1 82 ? 16.438 -5.113 -0.907 1 89.94 82 ASN A CA 1
ATOM 654 C C . ASN A 1 82 ? 15.734 -4.598 -2.164 1 89.94 82 ASN A C 1
ATOM 656 O O . ASN A 1 82 ? 16.125 -4.938 -3.281 1 89.94 82 ASN A O 1
ATOM 660 N N . VAL A 1 83 ? 14.734 -3.785 -1.938 1 91.94 83 VAL A N 1
ATOM 661 C CA . VAL A 1 83 ? 13.898 -3.434 -3.08 1 91.94 83 VAL A CA 1
ATOM 662 C C . VAL A 1 83 ? 13.891 -1.919 -3.275 1 91.94 83 VAL A C 1
ATOM 664 O O . VAL A 1 83 ? 13.18 -1.397 -4.137 1 91.94 83 VAL A O 1
ATOM 667 N N . GLY A 1 84 ? 14.742 -1.165 -2.564 1 94.19 84 GLY A N 1
ATOM 668 C CA . GLY A 1 84 ? 14.828 0.284 -2.654 1 94.19 84 GLY A CA 1
ATOM 669 C C . GLY A 1 84 ? 13.977 0.997 -1.621 1 94.19 84 GLY A C 1
ATOM 670 O O . GLY A 1 84 ? 12.953 0.466 -1.179 1 94.19 84 GLY A O 1
ATOM 671 N N . PRO A 1 85 ? 14.328 2.248 -1.283 1 96.25 85 PRO A N 1
ATOM 672 C CA . PRO A 1 85 ? 13.594 3.029 -0.288 1 96.25 85 PRO A CA 1
ATOM 673 C C . PRO A 1 85 ? 12.117 3.217 -0.655 1 96.25 85 PRO A C 1
ATOM 675 O O . PRO A 1 85 ? 11.797 3.43 -1.826 1 96.25 85 PRO A O 1
ATOM 678 N N . LEU A 1 86 ? 11.297 3.09 0.351 1 97.31 86 LEU A N 1
ATOM 679 C CA . LEU A 1 86 ? 9.859 3.301 0.199 1 97.31 86 LEU A CA 1
ATOM 680 C C . LEU A 1 86 ? 9.547 4.777 -0.036 1 97.31 86 LEU A C 1
ATOM 6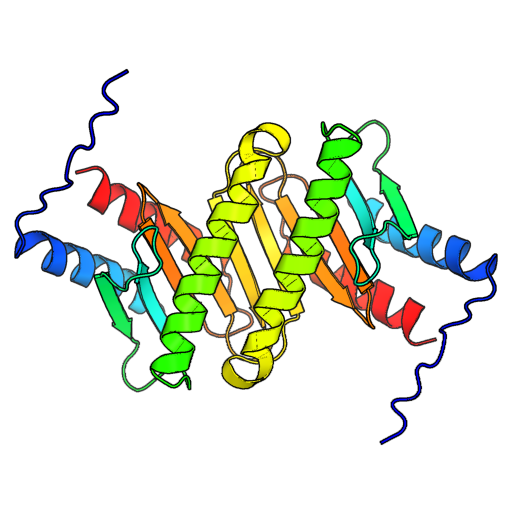82 O O . LEU A 1 86 ? 10.039 5.641 0.694 1 97.31 86 LEU A O 1
ATOM 686 N N . ARG A 1 87 ? 8.742 5.023 -1.036 1 97.25 87 ARG A N 1
ATOM 687 C CA . ARG A 1 87 ? 8.258 6.383 -1.271 1 97.25 87 ARG A CA 1
ATOM 688 C C . ARG A 1 87 ? 6.887 6.594 -0.645 1 97.25 87 ARG A C 1
ATOM 690 O O . ARG A 1 87 ? 6.668 7.582 0.063 1 97.25 87 ARG A O 1
ATOM 697 N N . TYR A 1 88 ? 5.957 5.707 -0.914 1 97.75 88 TYR A N 1
ATOM 698 C CA . TYR A 1 88 ? 4.637 5.754 -0.299 1 97.75 88 TYR A CA 1
ATOM 699 C C . TYR A 1 88 ? 3.873 4.457 -0.543 1 97.75 88 TYR A C 1
ATOM 701 O O . TYR A 1 88 ? 4.273 3.641 -1.377 1 97.75 88 TYR A O 1
ATOM 709 N N . ILE A 1 89 ? 2.861 4.27 0.212 1 97.75 89 ILE A N 1
ATOM 710 C CA . ILE A 1 89 ? 1.957 3.131 0.09 1 97.75 89 ILE A CA 1
ATOM 711 C C . ILE A 1 89 ? 0.556 3.621 -0.271 1 97.75 89 ILE A C 1
ATOM 713 O O . ILE A 1 89 ? 0.08 4.617 0.275 1 97.75 89 ILE A O 1
ATOM 717 N N . VAL A 1 90 ? -0.068 2.906 -1.169 1 97.19 90 VAL A N 1
ATOM 718 C CA . VAL A 1 90 ? -1.465 3.188 -1.482 1 97.19 90 VAL A CA 1
ATOM 719 C C . VAL A 1 90 ? -2.312 1.942 -1.232 1 97.19 90 VAL A C 1
ATOM 721 O O . VAL A 1 90 ? -1.971 0.85 -1.69 1 97.19 90 VAL A O 1
ATOM 724 N N . SER A 1 91 ? -3.311 2.102 -0.466 1 97 91 SER A N 1
ATOM 725 C CA . SER A 1 91 ? -4.359 1.091 -0.372 1 97 91 SER A CA 1
ATOM 726 C C . SER A 1 91 ? -5.586 1.49 -1.187 1 97 91 SER A C 1
ATOM 728 O O . SER A 1 91 ? -6.27 2.461 -0.853 1 97 91 SER A O 1
ATOM 730 N N . HIS A 1 92 ? -5.844 0.741 -2.232 1 97.44 92 HIS A N 1
ATOM 731 C CA . HIS A 1 92 ? -6.996 0.99 -3.092 1 97.44 92 HIS A CA 1
ATOM 732 C C . HIS A 1 92 ? -8.227 0.233 -2.6 1 97.44 92 HIS A C 1
ATOM 734 O O . HIS A 1 92 ? -8.188 -0.991 -2.449 1 97.44 92 HIS A O 1
ATOM 740 N N . ARG A 1 93 ? -9.25 1.033 -2.402 1 96.38 93 ARG A N 1
ATOM 741 C CA . ARG A 1 93 ? -10.484 0.489 -1.834 1 96.38 93 ARG A CA 1
ATOM 742 C C . ARG A 1 93 ? -11.695 0.914 -2.65 1 96.38 93 ARG A C 1
ATOM 744 O O . ARG A 1 93 ? -11.578 1.714 -3.582 1 96.38 93 ARG A O 1
ATOM 751 N N . THR A 1 94 ? -12.852 0.306 -2.328 1 95.5 94 THR A N 1
ATOM 752 C CA . THR A 1 94 ? -14.055 0.564 -3.107 1 95.5 94 THR A CA 1
ATOM 753 C C . THR A 1 94 ? -14.664 1.915 -2.736 1 95.5 94 THR A C 1
ATOM 755 O O . THR A 1 94 ? -15.352 2.533 -3.547 1 95.5 94 THR A O 1
ATOM 758 N N . LYS A 1 95 ? -14.398 2.424 -1.49 1 94.38 95 LYS A N 1
ATOM 759 C CA . LYS A 1 95 ? -15.047 3.656 -1.06 1 94.38 95 LYS A CA 1
ATOM 760 C C . LYS A 1 95 ? -14.031 4.785 -0.884 1 94.38 95 LYS A C 1
ATOM 762 O O . LYS A 1 95 ? -14.281 5.918 -1.299 1 94.38 95 LYS A O 1
ATOM 767 N N . ILE A 1 96 ? -12.891 4.445 -0.213 1 95.06 96 ILE A N 1
ATOM 768 C CA . ILE A 1 96 ? -11.898 5.461 0.099 1 95.06 96 ILE A CA 1
ATOM 769 C C . ILE A 1 96 ? -10.492 4.879 -0.081 1 95.06 96 ILE A C 1
ATOM 771 O O . ILE A 1 96 ? -10.117 3.926 0.604 1 95.06 96 ILE A O 1
ATOM 775 N N . ASP A 1 97 ? -9.742 5.438 -0.979 1 96.38 97 ASP A N 1
ATOM 776 C CA . ASP A 1 97 ? -8.336 5.074 -1.072 1 96.38 97 ASP A CA 1
ATOM 777 C C . ASP A 1 97 ? -7.512 5.785 -0.002 1 96.38 97 ASP A C 1
ATOM 779 O O . ASP A 1 97 ? -7.828 6.91 0.389 1 96.38 97 ASP A O 1
ATOM 783 N N . MET A 1 98 ? -6.473 5.117 0.432 1 95.94 98 MET A N 1
ATOM 784 C CA . MET A 1 98 ? -5.594 5.684 1.452 1 95.94 98 MET A CA 1
ATOM 785 C C . MET A 1 98 ? -4.148 5.734 0.962 1 95.94 98 MET A C 1
ATOM 787 O O . MET A 1 98 ? -3.664 4.781 0.351 1 95.94 98 MET A O 1
ATOM 791 N N . ILE A 1 99 ? -3.502 6.836 1.241 1 97.69 99 ILE A N 1
ATOM 792 C CA . ILE A 1 99 ? -2.08 7.004 0.959 1 97.69 99 ILE A CA 1
ATOM 793 C C . ILE A 1 99 ? -1.319 7.238 2.262 1 97.69 99 ILE A C 1
ATOM 795 O O . ILE A 1 99 ? -1.747 8.031 3.104 1 97.69 99 ILE A O 1
ATOM 799 N N . SER A 1 100 ? -0.27 6.523 2.477 1 97.62 100 SER A N 1
ATOM 800 C CA . SER A 1 100 ? 0.655 6.762 3.58 1 97.62 100 SER A CA 1
ATOM 801 C C . SER A 1 100 ? 2.057 7.078 3.068 1 97.62 100 SER A C 1
ATOM 803 O O . SER A 1 100 ? 2.631 6.305 2.297 1 97.62 100 SER A O 1
ATOM 805 N N . ILE A 1 101 ? 2.631 8.164 3.537 1 98.06 101 ILE A N 1
ATOM 806 C CA . ILE A 1 101 ? 3.908 8.656 3.037 1 98.06 101 ILE A CA 1
ATOM 807 C C . ILE A 1 101 ? 4.875 8.859 4.203 1 98.06 101 ILE A C 1
ATOM 809 O O . ILE A 1 101 ? 4.621 9.664 5.098 1 98.06 101 ILE A O 1
ATOM 813 N N . PRO A 1 102 ? 5.961 8.125 4.172 1 97.31 102 PRO A N 1
ATOM 814 C CA . PRO A 1 102 ? 6.992 8.453 5.156 1 97.31 102 PRO A CA 1
ATOM 815 C C . PRO A 1 102 ? 7.785 9.703 4.781 1 97.31 102 PRO A C 1
ATOM 817 O O . PRO A 1 102 ? 8.297 9.805 3.664 1 97.31 102 PRO A O 1
ATOM 820 N N . ILE A 1 103 ? 7.855 10.602 5.715 1 93.75 103 ILE A N 1
ATOM 821 C CA . ILE A 1 103 ? 8.594 11.828 5.422 1 93.75 103 ILE A CA 1
ATOM 822 C C . ILE A 1 103 ? 9.266 12.344 6.691 1 93.75 103 ILE A C 1
ATOM 824 O O . ILE A 1 103 ? 8.594 12.766 7.633 1 93.75 103 ILE A O 1
ATOM 828 N N . PHE A 1 104 ? 10.57 12.391 6.789 1 89.12 104 PHE A N 1
ATOM 829 C CA . PHE A 1 104 ? 11.398 12.977 7.84 1 89.12 104 PHE A CA 1
ATOM 830 C C . PHE A 1 104 ? 10.906 12.539 9.219 1 89.12 104 PHE A C 1
ATOM 832 O O . PHE A 1 104 ? 10.711 13.375 10.102 1 89.12 104 PHE A O 1
ATOM 839 N N . GLY A 1 105 ? 10.672 11.328 9.445 1 88.88 105 GLY A N 1
ATOM 840 C CA . GLY A 1 105 ? 10.297 10.797 10.75 1 88.88 105 GLY A CA 1
ATOM 841 C C . GLY A 1 105 ? 8.805 10.883 11.016 1 88.88 105 GLY A C 1
ATOM 842 O O . GLY A 1 105 ? 8.336 10.492 12.086 1 88.88 105 GLY A O 1
ATOM 843 N N . TYR A 1 106 ? 8.039 11.445 10.047 1 94.12 106 TYR A N 1
ATOM 844 C CA . TYR A 1 106 ? 6.582 11.5 10.117 1 94.12 106 TYR A CA 1
ATOM 845 C C . TYR A 1 106 ? 5.949 10.602 9.062 1 94.12 106 TYR A C 1
ATOM 847 O O . TYR A 1 106 ? 6.645 10.078 8.195 1 94.12 106 TYR A O 1
ATOM 855 N N . VAL A 1 107 ? 4.668 10.398 9.289 1 96.81 107 VAL A N 1
ATOM 856 C CA . VAL A 1 107 ? 3.836 9.758 8.273 1 96.81 107 VAL A CA 1
ATOM 857 C C . VAL A 1 107 ? 2.684 10.688 7.887 1 96.81 107 VAL A C 1
ATOM 859 O O . VAL A 1 107 ? 1.946 11.156 8.758 1 96.81 107 VAL A O 1
ATOM 862 N N . VAL A 1 108 ? 2.648 11.031 6.625 1 97 108 VAL A N 1
ATOM 863 C CA . VAL A 1 108 ? 1.495 11.758 6.105 1 97 108 VAL A CA 1
ATOM 864 C C . VAL A 1 108 ? 0.451 10.766 5.59 1 97 108 VAL A C 1
ATOM 866 O O . VAL A 1 108 ? 0.744 9.945 4.719 1 97 108 VAL A O 1
ATOM 869 N N . MET A 1 109 ? -0.708 10.828 6.125 1 96.81 109 MET A N 1
ATOM 870 C CA . MET A 1 109 ? -1.828 9.992 5.703 1 96.81 109 MET A CA 1
ATOM 871 C C . MET A 1 109 ? -2.863 10.812 4.938 1 96.81 109 MET A C 1
ATOM 873 O O . MET A 1 109 ? -3.285 11.875 5.402 1 96.81 109 MET A O 1
ATOM 877 N N . ILE A 1 110 ? -3.27 10.297 3.793 1 96.56 110 ILE A N 1
ATOM 878 C CA . ILE A 1 110 ? -4.219 11.008 2.943 1 96.56 110 ILE A CA 1
ATOM 879 C C . ILE A 1 110 ? -5.352 10.062 2.535 1 96.56 110 ILE A C 1
ATOM 881 O O . ILE A 1 110 ? -5.102 8.938 2.1 1 96.56 110 ILE A O 1
ATOM 885 N N . SER A 1 111 ? -6.539 10.453 2.721 1 95.5 111 SER A N 1
ATOM 886 C CA . SER A 1 111 ? -7.684 9.734 2.18 1 95.5 111 SER A CA 1
ATOM 887 C C . SER A 1 111 ? -8.234 10.414 0.932 1 95.5 111 SER A C 1
ATOM 889 O O . SER A 1 111 ? -8.305 11.641 0.872 1 95.5 111 SER A O 1
ATOM 891 N N . ILE A 1 112 ? -8.547 9.602 -0.027 1 95.44 112 ILE A N 1
ATOM 892 C CA . ILE A 1 112 ? -8.914 10.133 -1.335 1 95.44 112 ILE A CA 1
ATOM 893 C C . ILE A 1 112 ? -10.133 9.391 -1.868 1 95.44 112 ILE A C 1
ATOM 895 O O . ILE A 1 112 ? -10.359 8.227 -1.532 1 95.44 112 ILE A O 1
ATOM 899 N N . GLU A 1 113 ? -10.961 10.125 -2.66 1 94.5 113 GLU A N 1
ATOM 900 C CA . GLU A 1 113 ? -12.023 9.453 -3.393 1 94.5 113 GLU A CA 1
ATOM 901 C C . GLU A 1 113 ? -11.469 8.289 -4.219 1 94.5 113 GLU A C 1
ATOM 903 O O . GLU A 1 113 ? -10.367 8.383 -4.77 1 94.5 113 GLU A O 1
ATOM 908 N N . PRO A 1 114 ? -12.234 7.258 -4.316 1 92.56 114 PRO A N 1
ATOM 909 C CA . PRO A 1 114 ? -11.758 6.117 -5.094 1 92.56 114 PRO A CA 1
ATOM 910 C C . PRO A 1 114 ? -11.594 6.441 -6.578 1 92.56 114 PRO A C 1
ATOM 912 O O . PRO A 1 114 ? -12.195 7.398 -7.074 1 92.56 114 PRO A O 1
ATOM 915 N N . ASN A 1 115 ? -10.758 5.75 -7.316 1 86.88 115 ASN A N 1
ATOM 916 C CA . ASN A 1 115 ? -10.547 5.836 -8.758 1 86.88 115 ASN A CA 1
ATOM 917 C C . ASN A 1 115 ? -9.844 7.137 -9.141 1 86.88 115 ASN A C 1
ATOM 919 O O . ASN A 1 115 ? -10.039 7.648 -10.242 1 86.88 115 ASN A O 1
ATOM 923 N N . GLU A 1 116 ? -9.266 7.82 -8.195 1 91 116 GLU A N 1
ATOM 924 C CA . GLU A 1 116 ? -8.398 8.961 -8.477 1 91 116 GLU A CA 1
ATOM 925 C C . GLU A 1 116 ? -6.953 8.516 -8.68 1 91 116 GLU A C 1
ATOM 927 O O . GLU A 1 116 ? -6.594 7.383 -8.344 1 91 116 GLU A O 1
ATOM 932 N N . ASN A 1 117 ? -6.227 9.383 -9.305 1 91.38 117 ASN A N 1
ATOM 933 C CA . ASN A 1 117 ? -4.809 9.094 -9.5 1 91.38 117 ASN A CA 1
ATOM 934 C C . ASN A 1 117 ? -4.004 9.367 -8.227 1 91.38 117 ASN A C 1
ATOM 936 O O . ASN A 1 117 ? -3.559 10.492 -8 1 91.38 117 ASN A O 1
ATOM 940 N N . CYS A 1 118 ? -3.811 8.328 -7.492 1 94.88 118 CYS A N 1
ATOM 941 C CA . CYS A 1 118 ? -3.156 8.445 -6.195 1 94.88 118 CYS A CA 1
ATOM 942 C C . CYS A 1 118 ? -1.705 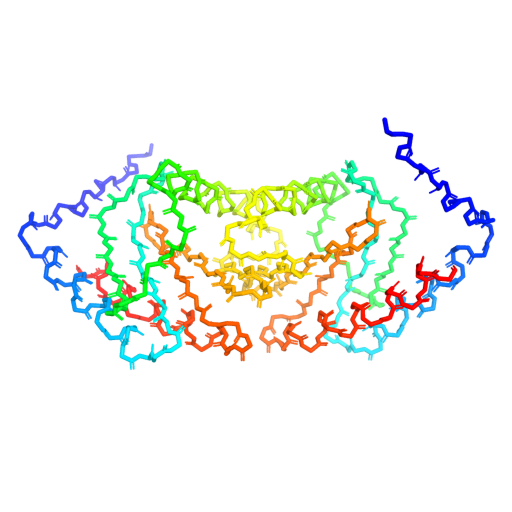8.883 -6.352 1 94.88 118 CYS A C 1
ATOM 944 O O . CYS A 1 118 ? -1.155 9.555 -5.477 1 94.88 118 CYS A O 1
ATOM 946 N N . ASP A 1 119 ? -1.096 8.586 -7.512 1 93.62 119 ASP A N 1
ATOM 947 C CA . ASP A 1 119 ? 0.307 8.93 -7.723 1 93.62 119 ASP A CA 1
ATOM 948 C C . ASP A 1 119 ? 0.494 10.445 -7.797 1 93.62 119 ASP A C 1
ATOM 950 O O . ASP A 1 119 ? 1.446 10.984 -7.23 1 93.62 119 ASP A O 1
ATOM 954 N N . VAL A 1 120 ? -0.413 11.039 -8.43 1 94.56 120 VAL A N 1
ATOM 955 C CA . VAL A 1 120 ? -0.335 12.492 -8.578 1 94.56 120 VAL A CA 1
ATOM 956 C C . VAL A 1 120 ? -0.471 13.156 -7.211 1 94.56 120 VAL A C 1
ATOM 958 O O . VAL A 1 120 ? 0.298 14.055 -6.871 1 94.56 120 VAL A O 1
ATOM 961 N N . ILE A 1 121 ? -1.393 12.656 -6.445 1 96.69 121 ILE A N 1
ATOM 962 C CA . ILE A 1 121 ? -1.653 13.227 -5.129 1 96.69 121 ILE A CA 1
ATOM 963 C C . ILE A 1 121 ? -0.471 12.953 -4.203 1 96.69 121 ILE A C 1
ATOM 965 O O . ILE A 1 121 ? 0.001 13.852 -3.504 1 96.69 121 ILE A O 1
ATOM 969 N N . ALA A 1 122 ? 0.03 11.734 -4.211 1 97.31 122 ALA A N 1
ATOM 970 C CA . ALA A 1 122 ? 1.162 11.352 -3.369 1 97.31 122 ALA A CA 1
ATOM 971 C C . ALA A 1 122 ? 2.395 12.195 -3.697 1 97.31 122 ALA A C 1
ATOM 973 O O . ALA A 1 122 ? 3.053 12.719 -2.797 1 97.31 122 ALA A O 1
ATOM 974 N N . ASN A 1 123 ? 2.697 12.336 -4.945 1 96.19 123 ASN A N 1
ATOM 975 C CA . ASN A 1 123 ? 3.869 13.102 -5.359 1 96.19 123 ASN A CA 1
ATOM 976 C C . ASN A 1 123 ? 3.736 14.57 -4.988 1 96.19 123 ASN A C 1
ATOM 978 O O . ASN A 1 123 ? 4.711 15.203 -4.578 1 96.19 123 ASN A O 1
ATOM 982 N N . SER A 1 124 ? 2.531 15.094 -5.152 1 96.75 124 SER A N 1
ATOM 983 C CA . SER A 1 124 ? 2.289 16.469 -4.723 1 96.75 124 SER A CA 1
ATOM 984 C C . SER A 1 124 ? 2.543 16.625 -3.227 1 96.75 124 SER A C 1
ATOM 986 O O . SER A 1 124 ? 3.189 17.594 -2.805 1 96.75 124 SER A O 1
ATOM 988 N N . ALA A 1 125 ? 2.041 15.711 -2.479 1 97.56 125 ALA A N 1
ATOM 989 C CA . ALA A 1 125 ? 2.225 15.766 -1.031 1 97.56 125 ALA A CA 1
ATOM 990 C C . ALA A 1 125 ? 3.705 15.703 -0.664 1 97.56 125 ALA A C 1
ATOM 992 O O . ALA A 1 125 ? 4.172 16.469 0.191 1 97.56 125 ALA A O 1
ATOM 993 N N . ILE A 1 126 ? 4.418 14.82 -1.284 1 97.12 126 ILE A N 1
ATOM 994 C CA . ILE A 1 126 ? 5.844 14.672 -1.017 1 97.12 126 ILE A CA 1
ATOM 995 C C . ILE A 1 126 ? 6.559 16 -1.271 1 97.12 126 ILE A C 1
ATOM 997 O O . ILE A 1 126 ? 7.34 16.469 -0.435 1 97.12 126 ILE A O 1
ATOM 1001 N N . MET A 1 127 ? 6.227 16.578 -2.375 1 95.62 127 MET A N 1
ATOM 1002 C CA . MET A 1 127 ? 6.867 17.828 -2.732 1 95.62 127 MET A CA 1
ATOM 1003 C C . MET A 1 127 ? 6.543 18.922 -1.71 1 95.62 127 MET A C 1
ATOM 1005 O O . MET A 1 127 ? 7.434 19.641 -1.265 1 95.62 127 MET A O 1
ATOM 1009 N N . ILE A 1 128 ? 5.309 19 -1.319 1 95.25 128 ILE A N 1
ATOM 1010 C CA . ILE A 1 128 ? 4.824 20.031 -0.406 1 95.25 128 ILE A CA 1
ATOM 1011 C C . ILE A 1 128 ? 5.469 19.844 0.965 1 95.25 128 ILE A C 1
ATOM 1013 O O . ILE A 1 128 ? 6.016 20.797 1.53 1 95.25 128 ILE A O 1
ATOM 1017 N N . PHE A 1 129 ? 5.531 18.641 1.455 1 93.31 129 PHE A N 1
ATOM 1018 C CA . PHE A 1 129 ? 5.961 18.422 2.83 1 93.31 129 PHE A CA 1
ATOM 1019 C C . PHE A 1 129 ? 7.48 18.359 2.916 1 93.31 129 PHE A C 1
ATOM 1021 O O . PHE A 1 129 ? 8.062 18.703 3.947 1 93.31 129 PHE A O 1
ATOM 1028 N N . GLU A 1 130 ? 8.117 17.906 1.866 1 91.06 130 GLU A N 1
ATOM 1029 C CA . GLU A 1 130 ? 9.578 17.969 1.856 1 91.06 130 GLU A CA 1
ATOM 1030 C C . GLU A 1 130 ? 10.062 19.422 1.929 1 91.06 130 GLU A C 1
ATOM 1032 O O . GLU A 1 130 ? 11.039 19.719 2.617 1 91.06 130 GLU A O 1
ATOM 1037 N N . LYS A 1 131 ? 9.391 20.281 1.204 1 88.69 131 LYS A N 1
ATOM 1038 C CA . LYS A 1 131 ? 9.75 21.688 1.232 1 88.69 131 LYS A CA 1
ATOM 1039 C C . LYS A 1 131 ? 9.5 22.297 2.611 1 88.69 131 LYS A C 1
ATOM 1041 O O . LYS A 1 131 ? 10.273 23.125 3.08 1 88.69 131 LYS A O 1
ATOM 1046 N N . LEU A 1 132 ? 8.445 21.859 3.248 1 86.25 132 LEU A N 1
ATOM 1047 C CA . LEU A 1 132 ? 8.031 22.406 4.535 1 86.25 132 LEU A CA 1
ATOM 1048 C C . LEU A 1 132 ? 8.945 21.906 5.652 1 86.25 132 LEU A C 1
ATOM 1050 O O . LEU A 1 132 ? 9.328 22.688 6.535 1 86.25 132 LEU A O 1
ATOM 1054 N N . LEU A 1 133 ? 9.281 20.625 5.602 1 76.94 133 LEU A N 1
ATOM 1055 C CA . LEU A 1 133 ? 9.938 20.016 6.746 1 76.94 133 LEU A CA 1
ATOM 1056 C C . LEU A 1 133 ? 11.453 20.094 6.609 1 76.94 133 LEU A C 1
ATOM 1058 O O . LEU A 1 133 ? 12.18 19.906 7.59 1 76.94 133 LEU A O 1
ATOM 1062 N N . LYS A 1 134 ? 11.977 20.203 5.426 1 71.12 134 LYS A N 1
ATOM 1063 C CA . LYS A 1 134 ? 13.414 20.406 5.246 1 71.12 134 LYS A CA 1
ATOM 1064 C C . LYS A 1 134 ? 13.836 21.781 5.777 1 71.12 134 LYS A C 1
ATOM 1066 O O . LYS A 1 134 ? 14.992 21.969 6.18 1 71.12 134 LYS A O 1
ATOM 1071 N N . ASN A 1 135 ? 12.977 22.812 5.738 1 56.75 135 ASN A N 1
ATOM 1072 C CA . ASN A 1 135 ? 13.336 24.156 6.188 1 56.75 135 ASN A CA 1
ATOM 1073 C C . ASN A 1 135 ? 13.078 24.328 7.684 1 56.75 135 ASN A C 1
ATOM 1075 O O . ASN A 1 135 ? 12 24 8.172 1 56.75 135 ASN A O 1
ATOM 1079 N N . MET B 1 1 ? -22.266 -22.172 12.523 1 25.2 1 MET B N 1
ATOM 1080 C CA . MET B 1 1 ? -22.344 -21.75 11.133 1 25.2 1 MET B CA 1
ATOM 1081 C C . MET B 1 1 ? -21.141 -22.25 10.344 1 25.2 1 MET B C 1
ATOM 1083 O O . MET B 1 1 ? -20 -21.953 10.703 1 25.2 1 MET B O 1
ATOM 1087 N N . ASN B 1 2 ? -21.234 -23.453 9.695 1 25.89 2 ASN B N 1
ATOM 1088 C CA . ASN B 1 2 ? -20.391 -24.375 8.945 1 25.89 2 ASN B CA 1
ATOM 1089 C C . ASN B 1 2 ? -19.75 -23.688 7.73 1 25.89 2 ASN B C 1
ATOM 1091 O O . ASN B 1 2 ? -20.422 -23.453 6.727 1 25.89 2 ASN B O 1
ATOM 1095 N N . LEU B 1 3 ? -19.062 -22.625 7.93 1 30.55 3 LEU B N 1
ATOM 1096 C CA . LEU B 1 3 ? -18.312 -21.953 6.883 1 30.55 3 LEU B CA 1
ATOM 1097 C C . LEU B 1 3 ? -17.594 -22.953 5.984 1 30.55 3 LEU B C 1
ATOM 1099 O O . LEU B 1 3 ? -16.828 -23.797 6.469 1 30.55 3 LEU B O 1
ATOM 1103 N N . ASN B 1 4 ? -18.266 -23.375 4.883 1 31.3 4 ASN B N 1
ATOM 1104 C CA . ASN B 1 4 ? -17.875 -24.188 3.732 1 31.3 4 ASN B CA 1
ATOM 1105 C C . ASN B 1 4 ? -16.422 -23.938 3.328 1 31.3 4 ASN B C 1
ATOM 1107 O O . ASN B 1 4 ? -16.094 -22.859 2.848 1 31.3 4 ASN B O 1
ATOM 1111 N N . HIS B 1 5 ? -15.469 -24.344 4.031 1 31.12 5 HIS B N 1
ATOM 1112 C CA . HIS B 1 5 ? -14.078 -24.625 3.684 1 31.12 5 HIS B CA 1
ATOM 1113 C C . HIS B 1 5 ? -13.977 -25.25 2.293 1 31.12 5 HIS B C 1
ATOM 1115 O O . HIS B 1 5 ? -13.984 -26.469 2.152 1 31.12 5 HIS B O 1
ATOM 1121 N N . LYS B 1 6 ? -14.906 -24.969 1.481 1 33.03 6 LYS B N 1
ATOM 1122 C CA . LYS B 1 6 ? -14.68 -25.484 0.139 1 33.03 6 LYS B CA 1
ATOM 1123 C C . LYS B 1 6 ? -13.203 -25.406 -0.234 1 33.03 6 LYS B C 1
ATOM 1125 O O . LYS B 1 6 ? -12.633 -24.328 -0.311 1 33.03 6 LYS B O 1
ATOM 1130 N N . LYS B 1 7 ? -12.422 -26.375 0.047 1 33.75 7 LYS B N 1
ATOM 1131 C CA . LYS B 1 7 ? -11.18 -26.875 -0.521 1 33.75 7 LYS B CA 1
ATOM 1132 C C . LYS B 1 7 ? -11.109 -26.609 -2.021 1 33.75 7 LYS B C 1
ATOM 1134 O O . LYS B 1 7 ? -11.914 -27.141 -2.791 1 33.75 7 LYS B O 1
ATOM 1139 N N . IL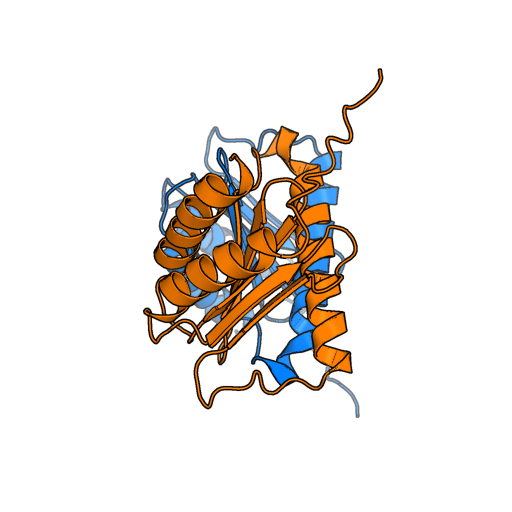E B 1 8 ? -10.945 -25.516 -2.551 1 36.59 8 ILE B N 1
ATOM 1140 C CA . ILE B 1 8 ? -10.375 -25.516 -3.893 1 36.59 8 ILE B CA 1
ATOM 1141 C C . ILE B 1 8 ? -9.461 -26.719 -4.059 1 36.59 8 ILE B C 1
ATOM 1143 O O . ILE B 1 8 ? -8.359 -26.766 -3.508 1 36.59 8 ILE B O 1
ATOM 1147 N N . LEU B 1 9 ? -9.828 -27.859 -3.713 1 34.91 9 LEU B N 1
ATOM 1148 C CA . LEU B 1 9 ? -9.305 -29.141 -4.156 1 34.91 9 LEU B CA 1
ATOM 1149 C C . LEU B 1 9 ? -8.938 -29.109 -5.637 1 34.91 9 LEU B C 1
ATOM 1151 O O . LEU B 1 9 ? -9.781 -29.391 -6.496 1 34.91 9 LEU B O 1
ATOM 1155 N N . MET B 1 10 ?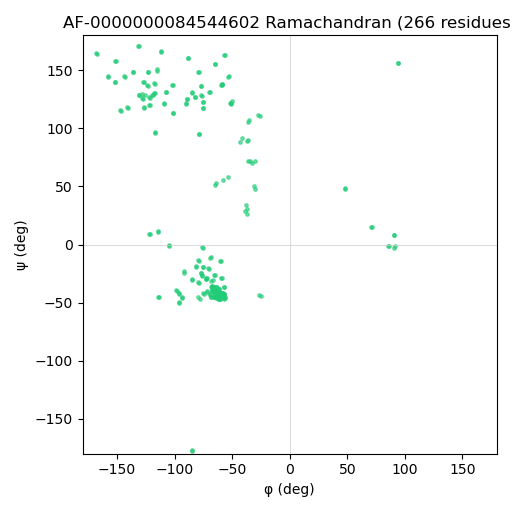 -8.5 -27.859 -6.199 1 38 10 MET B N 1
ATOM 1156 C CA . MET B 1 10 ? -7.961 -28.016 -7.547 1 38 10 MET B CA 1
ATOM 1157 C C . MET B 1 10 ? -7.219 -29.328 -7.699 1 38 10 MET B C 1
ATOM 1159 O O . MET B 1 10 ? -6.5 -29.75 -6.793 1 38 10 MET B O 1
ATOM 1163 N N . SER B 1 11 ? -7.66 -30.219 -8.312 1 37.62 11 SER B N 1
ATOM 1164 C CA . SER B 1 11 ? -6.832 -31.359 -8.703 1 37.62 11 SER B CA 1
ATOM 1165 C C . SER B 1 11 ? -5.363 -30.969 -8.805 1 37.62 11 SER B C 1
ATOM 1167 O O . SER B 1 11 ? -5.043 -29.875 -9.273 1 37.62 11 SER B O 1
ATOM 1169 N N . THR B 1 12 ? -4.457 -31.375 -8 1 45.31 12 THR B N 1
ATOM 1170 C CA . THR B 1 12 ? -3.033 -31.125 -7.801 1 45.31 12 THR B CA 1
ATOM 1171 C C . THR B 1 12 ? -2.377 -30.656 -9.094 1 45.31 12 THR B C 1
ATOM 1173 O O . THR B 1 12 ? -1.479 -29.812 -9.07 1 45.31 12 THR B O 1
ATOM 1176 N N . GLN B 1 13 ? -2.707 -31.328 -10.18 1 46.5 13 GLN B N 1
ATOM 1177 C CA . GLN B 1 13 ? -2.018 -31.141 -11.453 1 46.5 13 GLN B CA 1
ATOM 1178 C C . GLN B 1 13 ? -2.512 -29.891 -12.172 1 46.5 13 GLN B C 1
ATOM 1180 O O . GLN B 1 13 ? -1.738 -29.203 -12.844 1 46.5 13 GLN B O 1
ATOM 1185 N N . ILE B 1 14 ? -3.84 -29.578 -12.281 1 49.81 14 ILE B N 1
ATOM 1186 C CA . ILE B 1 14 ? -4.555 -28.578 -13.055 1 49.81 14 ILE B CA 1
ATOM 1187 C C . ILE B 1 14 ? -4.32 -27.188 -12.445 1 49.81 14 ILE B C 1
ATOM 1189 O O . ILE B 1 14 ? -4.145 -26.219 -13.164 1 49.81 14 ILE B O 1
ATOM 1193 N N . ILE B 1 15 ? -4.098 -27.094 -11.172 1 60.47 15 ILE B N 1
ATOM 1194 C CA . ILE B 1 15 ? -3.973 -25.812 -10.492 1 60.47 15 ILE B CA 1
ATOM 1195 C C . ILE B 1 15 ? -2.639 -25.156 -10.859 1 60.47 15 ILE B C 1
ATOM 1197 O O . ILE B 1 15 ? -2.596 -23.984 -11.234 1 60.47 15 ILE B O 1
ATOM 1201 N N . PRO B 1 16 ? -1.699 -26.047 -11.148 1 72.75 16 PRO B N 1
ATOM 1202 C CA . PRO B 1 16 ? -0.41 -25.422 -11.477 1 72.75 16 PRO B CA 1
ATOM 1203 C C . PRO B 1 16 ? -0.355 -24.891 -12.906 1 72.75 16 PRO B C 1
ATOM 1205 O O . PRO B 1 16 ? 0.21 -23.828 -13.141 1 72.75 16 PRO B O 1
ATOM 1208 N N . LYS B 1 17 ? -1.12 -25.656 -13.844 1 82.56 17 LYS B N 1
ATOM 1209 C CA . LYS B 1 17 ? -1.041 -25.188 -15.219 1 82.56 17 LYS B CA 1
ATOM 1210 C C . LYS B 1 17 ? -1.807 -23.875 -15.398 1 82.56 17 LYS B C 1
ATOM 1212 O O . LYS B 1 17 ? -1.362 -22.984 -16.125 1 82.56 17 LYS B O 1
ATOM 1217 N N . SER B 1 18 ? -2.951 -23.797 -14.758 1 88.88 18 SER B N 1
ATOM 1218 C CA . SER B 1 18 ? -3.758 -22.578 -14.844 1 88.88 18 SER B CA 1
ATOM 1219 C C . SER B 1 18 ? -3.051 -21.391 -14.188 1 88.88 18 SER B C 1
ATOM 1221 O O . SER B 1 18 ? -3.074 -20.281 -14.711 1 88.88 18 SER B O 1
ATOM 1223 N N . LEU B 1 19 ? -2.398 -21.672 -13.109 1 90.94 19 LEU B N 1
ATOM 1224 C CA . LEU B 1 19 ? -1.631 -20.625 -12.438 1 90.94 19 LEU B CA 1
ATOM 1225 C C . LEU B 1 19 ? -0.434 -20.203 -13.281 1 90.94 19 LEU B C 1
ATOM 1227 O O . LEU B 1 19 ? -0.116 -19.016 -13.359 1 90.94 19 LEU B O 1
ATOM 1231 N N . ASP B 1 20 ? 0.104 -21.234 -13.914 1 92.69 20 ASP B N 1
ATOM 1232 C CA . ASP B 1 20 ? 1.241 -20.969 -14.789 1 92.69 20 ASP B CA 1
ATOM 1233 C C . ASP B 1 20 ? 0.852 -20.016 -15.922 1 92.69 20 ASP B C 1
ATOM 1235 O O . ASP B 1 20 ? 1.546 -19.031 -16.188 1 92.69 20 ASP B O 1
ATOM 1239 N N . HIS B 1 21 ? -0.229 -20.312 -16.516 1 93.5 21 HIS B N 1
ATOM 1240 C CA . HIS B 1 21 ? -0.711 -19.484 -17.609 1 93.5 21 HIS B CA 1
ATOM 1241 C C . HIS B 1 21 ? -1.051 -18.078 -17.141 1 93.5 21 HIS B C 1
ATOM 1243 O O . HIS B 1 21 ? -0.712 -17.094 -17.797 1 93.5 21 HIS B O 1
ATOM 1249 N N . ALA B 1 22 ? -1.725 -17.922 -16.016 1 94.62 22 ALA B N 1
ATOM 1250 C CA . ALA B 1 22 ? -2.066 -16.625 -15.445 1 94.62 22 ALA B CA 1
ATOM 1251 C C . ALA B 1 22 ? -0.815 -15.789 -15.203 1 94.62 22 ALA B C 1
ATOM 1253 O O . ALA B 1 22 ? -0.788 -14.602 -15.531 1 94.62 22 ALA B O 1
ATOM 1254 N N . CYS B 1 23 ? 0.186 -16.406 -14.703 1 94.62 23 CYS B N 1
ATOM 1255 C CA . CYS B 1 23 ? 1.438 -15.703 -14.453 1 94.62 23 CYS B CA 1
ATOM 1256 C C . CYS B 1 23 ? 2.098 -15.273 -15.758 1 94.62 23 CYS B C 1
ATOM 1258 O O . CYS B 1 23 ? 2.648 -14.18 -15.859 1 94.62 23 CYS B O 1
ATOM 1260 N N . ASP B 1 24 ? 2.033 -16.125 -16.766 1 94.31 24 ASP B N 1
ATOM 1261 C CA . ASP B 1 24 ? 2.613 -15.812 -18.062 1 94.31 24 ASP B CA 1
ATOM 1262 C C . ASP B 1 24 ? 1.952 -14.57 -18.672 1 94.31 24 ASP B C 1
ATOM 1264 O O . ASP B 1 24 ? 2.627 -13.727 -19.266 1 94.31 24 ASP B O 1
ATOM 1268 N N . VAL B 1 25 ? 0.685 -14.5 -18.531 1 95.69 25 VAL B N 1
ATOM 1269 C CA . VAL B 1 25 ? -0.051 -13.367 -19.078 1 95.69 25 VAL B CA 1
ATOM 1270 C C . VAL B 1 25 ? 0.419 -12.078 -18.406 1 95.69 25 VAL B C 1
ATOM 1272 O O . VAL B 1 25 ? 0.643 -11.062 -19.078 1 95.69 25 VAL B O 1
ATOM 1275 N N . LEU B 1 26 ? 0.603 -12.086 -17.109 1 95.62 26 LEU B N 1
ATOM 1276 C CA . LEU B 1 26 ? 1.062 -10.906 -16.391 1 95.62 26 LEU B CA 1
ATOM 1277 C C . LEU B 1 26 ? 2.5 -10.562 -16.766 1 95.62 26 LEU B C 1
ATOM 1279 O O . LEU B 1 26 ? 2.838 -9.398 -16.953 1 95.62 26 LEU B O 1
ATOM 1283 N N . LEU B 1 27 ? 3.293 -11.594 -16.984 1 94.81 27 LEU B N 1
ATOM 1284 C CA . LEU B 1 27 ? 4.715 -11.414 -17.25 1 94.81 27 LEU B CA 1
ATOM 1285 C C . LEU B 1 27 ? 4.949 -11 -18.703 1 94.81 27 LEU B C 1
ATOM 1287 O O . LEU B 1 27 ? 6.051 -10.586 -19.062 1 94.81 27 LEU B O 1
ATOM 1291 N N . ALA B 1 28 ? 3.953 -11.133 -19.516 1 94.19 28 ALA B N 1
ATOM 1292 C CA . ALA B 1 28 ? 4.062 -10.617 -20.891 1 94.19 28 ALA B CA 1
ATOM 1293 C C . ALA B 1 28 ? 4.332 -9.117 -20.891 1 94.19 28 ALA B C 1
ATOM 1295 O O . ALA B 1 28 ? 4.863 -8.578 -21.859 1 94.19 28 ALA B O 1
ATOM 1296 N N . ASN B 1 29 ? 3.811 -8.484 -19.797 1 93.44 29 ASN B N 1
ATOM 1297 C CA . ASN B 1 29 ? 4.238 -7.113 -19.547 1 93.44 29 ASN B CA 1
ATOM 1298 C C . ASN B 1 29 ? 5.656 -7.059 -18.984 1 93.44 29 ASN B C 1
ATOM 1300 O O . ASN B 1 29 ? 5.895 -7.48 -17.859 1 93.44 29 ASN B O 1
ATOM 1304 N N . ASN B 1 30 ? 6.566 -6.438 -19.703 1 91.12 30 ASN B N 1
ATOM 1305 C CA . ASN B 1 30 ? 7.984 -6.473 -19.375 1 91.12 30 ASN B CA 1
ATOM 1306 C C . ASN B 1 30 ? 8.281 -5.695 -18.094 1 91.12 30 ASN B C 1
ATOM 1308 O O . ASN B 1 30 ? 9.359 -5.824 -17.516 1 91.12 30 ASN B O 1
ATOM 1312 N N . SER B 1 31 ? 7.309 -4.973 -17.672 1 93.25 31 SER B N 1
ATOM 1313 C CA . SER B 1 31 ? 7.52 -4.23 -16.438 1 93.25 31 SER B CA 1
ATOM 1314 C C . SER B 1 31 ? 7.297 -5.117 -15.219 1 93.25 31 SER B C 1
ATOM 1316 O O . SER B 1 31 ? 7.676 -4.754 -14.102 1 93.25 31 SER B O 1
ATOM 1318 N N . VAL B 1 32 ? 6.625 -6.195 -15.422 1 95.62 32 VAL B N 1
ATOM 1319 C CA . VAL B 1 32 ? 6.391 -7.133 -14.328 1 95.62 32 VAL B CA 1
ATOM 1320 C C . VAL B 1 32 ? 7.613 -8.031 -14.148 1 95.62 32 VAL B C 1
ATOM 1322 O O . VAL B 1 32 ? 8.047 -8.703 -15.094 1 95.62 32 VAL B O 1
ATOM 1325 N N . ARG B 1 33 ? 8.125 -8.086 -12.953 1 93.44 33 ARG B N 1
ATOM 1326 C CA . ARG B 1 33 ? 9.344 -8.836 -12.672 1 93.44 33 ARG B CA 1
ATOM 1327 C C . ARG B 1 33 ? 9.031 -10.211 -12.094 1 93.44 33 ARG B C 1
ATOM 1329 O O . ARG B 1 33 ? 9.758 -11.172 -12.344 1 93.44 33 ARG B O 1
ATOM 1336 N N . TYR B 1 34 ? 8.094 -10.203 -11.289 1 94.25 34 TYR B N 1
ATOM 1337 C CA . TYR B 1 34 ? 7.809 -11.375 -10.484 1 94.25 34 TYR B CA 1
ATOM 1338 C C . TYR B 1 34 ? 6.332 -11.453 -10.117 1 94.25 34 TYR B C 1
ATOM 1340 O O . TYR B 1 34 ? 5.695 -10.43 -9.867 1 94.25 34 TYR B O 1
ATOM 1348 N N . VAL B 1 35 ? 5.754 -12.656 -10.148 1 95.62 35 VAL B N 1
ATOM 1349 C CA . VAL B 1 35 ? 4.41 -12.93 -9.656 1 95.62 35 VAL B CA 1
ATOM 1350 C C . VAL B 1 35 ? 4.449 -14.109 -8.68 1 95.62 35 VAL B C 1
ATOM 1352 O O . VAL B 1 35 ? 4.98 -15.172 -9.008 1 95.62 35 VAL B O 1
ATOM 1355 N N . GLY B 1 36 ? 3.939 -13.922 -7.504 1 94.62 36 GLY B N 1
ATOM 1356 C CA . GLY B 1 36 ? 3.811 -14.969 -6.504 1 94.62 36 GLY B CA 1
ATOM 1357 C C . GLY B 1 36 ? 2.402 -15.094 -5.953 1 94.62 36 GLY B C 1
ATOM 1358 O O . GLY B 1 36 ? 1.715 -14.094 -5.75 1 94.62 36 GLY B O 1
ATOM 1359 N N . ILE B 1 37 ? 1.991 -16.297 -5.762 1 95.44 37 ILE B N 1
ATOM 1360 C CA . ILE B 1 37 ? 0.711 -16.609 -5.133 1 95.44 37 ILE B CA 1
ATOM 1361 C C . ILE B 1 37 ? 0.948 -17.188 -3.74 1 95.44 37 ILE B C 1
ATOM 1363 O O . ILE B 1 37 ? 1.612 -18.219 -3.594 1 95.44 37 ILE B O 1
ATOM 1367 N N . LEU B 1 38 ? 0.382 -16.5 -2.789 1 96.31 38 LEU B N 1
ATOM 1368 C CA . LEU B 1 38 ? 0.595 -16.875 -1.393 1 96.31 38 LEU B CA 1
ATOM 1369 C C . LEU B 1 38 ? -0.708 -17.328 -0.746 1 96.31 38 LEU B C 1
ATOM 1371 O O . LEU B 1 38 ? -1.783 -16.828 -1.078 1 96.31 38 LEU B O 1
ATOM 1375 N N . ASP B 1 39 ? -0.581 -18.219 0.229 1 94 39 ASP B N 1
ATOM 1376 C CA . ASP B 1 39 ? -1.753 -18.484 1.057 1 94 39 ASP B CA 1
ATOM 1377 C C . ASP B 1 39 ? -1.862 -17.469 2.197 1 94 39 ASP B C 1
ATOM 1379 O O . ASP B 1 39 ? -1.063 -16.531 2.283 1 94 39 ASP B O 1
ATOM 1383 N N . ASN B 1 40 ? -2.852 -17.656 3.047 1 90.19 40 ASN B N 1
ATOM 1384 C CA . ASN B 1 40 ? -3.146 -16.656 4.07 1 90.19 40 ASN B CA 1
ATOM 1385 C C . ASN B 1 40 ? -2.137 -16.719 5.211 1 90.19 40 ASN B C 1
ATOM 1387 O O . ASN B 1 40 ? -2.148 -15.852 6.094 1 90.19 40 ASN B O 1
ATOM 1391 N N . MET B 1 41 ? -1.201 -17.672 5.133 1 90.69 41 MET B N 1
ATOM 1392 C CA . MET B 1 41 ? -0.15 -17.766 6.141 1 90.69 41 MET B CA 1
ATOM 1393 C C . MET B 1 41 ? 1.18 -17.25 5.594 1 90.69 41 MET B C 1
ATOM 1395 O O . MET B 1 41 ? 2.188 -17.25 6.301 1 90.69 41 MET B O 1
ATOM 1399 N N . GLY B 1 42 ? 1.18 -16.859 4.375 1 93.25 42 GLY B N 1
ATOM 1400 C CA . GLY B 1 42 ? 2.396 -16.344 3.762 1 93.25 42 GLY B CA 1
ATOM 1401 C C . GLY B 1 42 ? 3.221 -17.422 3.082 1 93.25 42 GLY B C 1
ATOM 1402 O O . GLY B 1 42 ? 4.367 -17.188 2.693 1 93.25 42 GLY B O 1
ATOM 1403 N N . ASN B 1 43 ? 2.67 -18.641 2.975 1 93.88 43 ASN B N 1
ATOM 1404 C CA . ASN B 1 43 ? 3.369 -19.688 2.234 1 93.88 43 ASN B CA 1
ATOM 1405 C C . ASN B 1 43 ? 3.229 -19.5 0.727 1 93.88 43 ASN B C 1
ATOM 1407 O O . ASN B 1 43 ? 2.137 -19.219 0.232 1 93.88 43 ASN B O 1
ATOM 1411 N N . LEU B 1 44 ? 4.367 -19.688 0.039 1 93.56 44 LEU B N 1
ATOM 1412 C CA . LEU B 1 44 ? 4.371 -19.594 -1.417 1 93.56 44 LEU B CA 1
ATOM 1413 C C . LEU B 1 44 ? 3.742 -20.828 -2.051 1 93.56 44 LEU B C 1
ATOM 1415 O O . LEU B 1 44 ? 4.219 -21.953 -1.844 1 93.56 44 LEU B O 1
ATOM 1419 N N . ILE B 1 45 ? 2.734 -20.703 -2.836 1 92.62 45 ILE B N 1
ATOM 1420 C CA . ILE B 1 45 ? 2.029 -21.766 -3.539 1 92.62 45 ILE B CA 1
ATOM 1421 C C . ILE B 1 45 ? 2.613 -21.938 -4.941 1 92.62 45 ILE B C 1
ATOM 1423 O O . ILE B 1 45 ? 2.822 -23.062 -5.402 1 92.62 45 ILE B O 1
ATOM 1427 N N . PHE B 1 46 ? 2.789 -20.844 -5.57 1 92.62 46 PHE B N 1
ATOM 1428 C CA . PHE B 1 46 ? 3.27 -20.812 -6.945 1 92.62 46 PHE B CA 1
ATOM 1429 C C . PHE B 1 46 ? 3.904 -19.469 -7.27 1 92.62 46 PHE B C 1
ATOM 1431 O O . PHE B 1 46 ? 3.49 -18.438 -6.738 1 92.62 46 PHE B O 1
ATOM 1438 N N . ASP B 1 47 ? 4.961 -19.5 -8.102 1 92.88 47 ASP B N 1
ATOM 1439 C CA . ASP B 1 47 ? 5.52 -18.219 -8.547 1 92.88 47 ASP B CA 1
ATOM 1440 C C . ASP B 1 47 ? 6.172 -18.359 -9.922 1 92.88 47 ASP B C 1
ATOM 1442 O O . ASP B 1 47 ? 6.371 -19.469 -10.414 1 92.88 47 ASP B O 1
ATOM 1446 N N . LYS B 1 48 ? 6.266 -17.266 -10.516 1 92.25 48 LYS B N 1
ATOM 1447 C CA . LYS B 1 48 ? 7.008 -17.156 -11.766 1 92.25 48 LYS B CA 1
ATOM 1448 C C . LYS B 1 48 ? 7.742 -15.812 -11.852 1 92.25 48 LYS B C 1
ATOM 1450 O O . LYS B 1 48 ? 7.262 -14.805 -11.328 1 92.25 48 LYS B O 1
ATOM 1455 N N . LYS B 1 49 ? 8.922 -15.867 -12.461 1 90.88 49 LYS B N 1
ATOM 1456 C CA . LYS B 1 49 ? 9.727 -14.656 -12.609 1 90.88 49 LYS B CA 1
ATOM 1457 C C . LYS B 1 49 ? 10.055 -14.398 -14.078 1 90.88 49 LYS B C 1
ATOM 1459 O O . LYS B 1 49 ? 10.023 -15.32 -14.898 1 90.88 49 LYS B O 1
ATOM 1464 N N . GLN B 1 50 ? 10.156 -13.023 -14.312 1 84.62 50 GLN B N 1
ATOM 1465 C CA . GLN B 1 50 ? 10.656 -12.648 -15.625 1 84.62 50 GLN B CA 1
ATOM 1466 C C . GLN B 1 50 ? 12.055 -13.203 -15.867 1 84.62 50 GLN B C 1
ATOM 1468 O O . GLN B 1 50 ? 12.859 -13.305 -14.93 1 84.62 50 GLN B O 1
ATOM 1473 N N . ARG B 1 51 ? 12.32 -13.719 -17.031 1 67.94 51 ARG B N 1
ATOM 1474 C CA . ARG B 1 51 ? 13.617 -14.305 -17.375 1 67.94 51 ARG B CA 1
ATOM 1475 C C . ARG B 1 51 ? 14.758 -13.352 -17.031 1 67.94 51 ARG B C 1
ATOM 1477 O O . ARG B 1 51 ? 14.688 -12.156 -17.328 1 67.94 51 ARG B O 1
ATOM 1484 N N . GLU B 1 52 ? 15.695 -13.664 -16.219 1 61.41 52 GLU B N 1
ATOM 1485 C CA . GLU B 1 52 ? 16.969 -13.008 -15.938 1 61.41 52 GLU B CA 1
ATOM 1486 C C . GLU B 1 52 ? 16.844 -12.016 -14.789 1 61.41 52 GLU B C 1
ATOM 1488 O O . GLU B 1 52 ? 17.797 -11.281 -14.484 1 61.41 52 GLU B O 1
ATOM 1493 N N . LEU B 1 53 ? 15.531 -11.945 -14.281 1 61.38 53 LEU B N 1
ATOM 1494 C CA . LEU B 1 53 ? 15.445 -10.922 -13.25 1 61.38 53 LEU B CA 1
ATOM 1495 C C . LEU B 1 53 ? 15.07 -11.531 -11.906 1 61.38 53 LEU B C 1
ATOM 1497 O O . LEU B 1 53 ? 14.031 -12.188 -11.781 1 61.38 53 LEU B O 1
ATOM 1501 N N . GLU B 1 54 ? 16.016 -11.789 -11.133 1 59.94 54 GLU B N 1
ATOM 1502 C CA . GLU B 1 54 ? 15.727 -12.203 -9.766 1 59.94 54 GLU B CA 1
ATOM 1503 C C . GLU B 1 54 ? 15.531 -10.992 -8.852 1 59.94 54 GLU B C 1
ATOM 1505 O O . GLU B 1 54 ? 16.156 -9.953 -9.055 1 59.94 54 GLU B O 1
ATOM 1510 N N . LEU B 1 55 ? 14.391 -11.133 -8.102 1 63.38 55 LEU B N 1
ATOM 1511 C CA . LEU B 1 55 ? 14.43 -10.18 -6.992 1 63.38 55 LEU B CA 1
ATOM 1512 C C . LEU B 1 55 ? 15.742 -10.305 -6.219 1 63.38 55 LEU B C 1
ATOM 1514 O O . LEU B 1 55 ? 16.203 -11.414 -5.949 1 63.38 55 LEU B O 1
ATOM 1518 N N . PRO B 1 56 ? 16.438 -9.273 -6.141 1 67.19 56 PRO B N 1
ATOM 1519 C CA . PRO B 1 56 ? 17.672 -9.328 -5.371 1 67.19 56 PRO B CA 1
ATOM 1520 C C . PRO B 1 56 ? 17.438 -9.586 -3.885 1 67.19 56 PRO B C 1
ATOM 1522 O O . PRO B 1 56 ? 17.844 -8.781 -3.043 1 67.19 56 PRO B O 1
ATOM 1525 N N . ILE B 1 57 ? 16.672 -10.664 -3.664 1 73.69 57 ILE B N 1
ATOM 1526 C CA . ILE B 1 57 ? 16.344 -10.969 -2.279 1 73.69 57 ILE B CA 1
ATOM 1527 C C . ILE B 1 57 ? 16.688 -12.422 -1.974 1 73.69 57 ILE B C 1
ATOM 1529 O O . ILE B 1 57 ? 16.469 -13.312 -2.803 1 73.69 57 ILE B O 1
ATOM 1533 N N . SER B 1 58 ? 17.422 -12.594 -0.892 1 76.75 58 SER B N 1
ATOM 1534 C CA . SER B 1 58 ? 17.688 -13.953 -0.435 1 76.75 58 SER B CA 1
ATOM 1535 C C . SER B 1 58 ? 16.391 -14.719 -0.184 1 76.75 58 SER B C 1
ATOM 1537 O O . SER B 1 58 ? 15.328 -14.109 -0.052 1 76.75 58 SER B O 1
ATOM 1539 N N . ASP B 1 59 ? 16.469 -16.031 -0.111 1 76.75 59 ASP B N 1
ATOM 1540 C CA . ASP B 1 59 ? 15.297 -16.859 0.155 1 76.75 59 ASP B CA 1
ATOM 1541 C C . ASP B 1 59 ? 14.648 -16.484 1.485 1 76.75 59 ASP B C 1
ATOM 1543 O O . ASP B 1 59 ? 13.422 -16.422 1.586 1 76.75 59 ASP B O 1
ATOM 1547 N N . GLU B 1 60 ? 15.508 -16.234 2.498 1 80.69 60 GLU B N 1
ATOM 1548 C CA . GLU B 1 60 ? 15 -15.852 3.812 1 80.69 60 GLU B CA 1
ATOM 1549 C C . GLU B 1 60 ? 14.266 -14.516 3.75 1 80.69 60 GLU B C 1
ATOM 1551 O O . GLU B 1 60 ? 13.18 -14.375 4.32 1 80.69 60 GLU B O 1
ATOM 1556 N N . LYS B 1 61 ? 14.797 -13.664 3.002 1 84.62 61 LYS B N 1
ATOM 1557 C CA . LYS B 1 61 ? 14.18 -12.344 2.92 1 84.62 61 LYS B CA 1
ATOM 1558 C C . LYS B 1 61 ? 12.93 -12.375 2.057 1 84.62 61 LYS B C 1
ATOM 1560 O O . LYS B 1 61 ? 11.977 -11.633 2.307 1 84.62 61 LYS B O 1
ATOM 1565 N N . SER B 1 62 ? 12.945 -13.359 1.147 1 86.19 62 SER B N 1
ATOM 1566 C CA . SER B 1 62 ? 11.734 -13.531 0.353 1 86.19 62 SER B CA 1
ATOM 1567 C C . SER B 1 62 ? 10.57 -14 1.218 1 86.19 62 SER B C 1
ATOM 1569 O O . SER B 1 62 ? 9.453 -13.492 1.083 1 86.19 62 SER B O 1
ATOM 1571 N N . ARG B 1 63 ? 10.875 -14.867 2.104 1 89.75 63 ARG B N 1
ATOM 1572 C CA . ARG B 1 63 ? 9.82 -15.359 2.994 1 89.75 63 ARG B CA 1
ATOM 1573 C C . ARG B 1 63 ? 9.289 -14.234 3.873 1 89.75 63 ARG B C 1
ATOM 1575 O O . ARG B 1 63 ? 8.078 -14.125 4.078 1 89.75 63 ARG B O 1
ATOM 1582 N N . SER B 1 64 ? 10.18 -13.438 4.363 1 91.56 64 SER B N 1
ATOM 1583 C CA . SER B 1 64 ? 9.773 -12.289 5.168 1 91.56 64 SER B CA 1
ATOM 1584 C C . SER B 1 64 ? 8.898 -11.328 4.363 1 91.56 64 SER B C 1
ATOM 1586 O O . SER B 1 64 ? 7.926 -10.781 4.879 1 91.56 64 SER B O 1
ATOM 1588 N N . LEU B 1 65 ? 9.289 -11.211 3.152 1 91.5 65 LEU B N 1
ATOM 1589 C CA . LEU B 1 65 ? 8.516 -10.352 2.268 1 91.5 65 LEU B CA 1
ATOM 1590 C C . LEU B 1 65 ? 7.117 -10.914 2.043 1 91.5 65 LEU B C 1
ATOM 1592 O O . LEU B 1 65 ? 6.137 -10.164 2.029 1 91.5 65 LEU B O 1
ATOM 1596 N N . TYR B 1 66 ? 7.023 -12.211 1.938 1 93.94 66 TYR B N 1
ATOM 1597 C CA . TYR B 1 66 ? 5.73 -12.859 1.764 1 93.94 66 TYR B CA 1
ATOM 1598 C C . TYR B 1 66 ? 4.852 -12.672 2.996 1 93.94 66 TYR B C 1
ATOM 1600 O O . TYR B 1 66 ? 3.686 -12.289 2.885 1 93.94 66 TYR B O 1
ATOM 1608 N N . ILE B 1 67 ? 5.453 -12.867 4.074 1 93.19 67 ILE B N 1
ATOM 1609 C CA . ILE B 1 67 ? 4.734 -12.727 5.336 1 93.19 67 ILE B CA 1
ATOM 1610 C C . ILE B 1 67 ? 4.27 -11.281 5.504 1 93.19 67 ILE B C 1
ATOM 1612 O O . ILE B 1 67 ? 3.121 -11.031 5.875 1 93.19 67 ILE B O 1
ATOM 1616 N N . LYS B 1 68 ? 5.109 -10.375 5.246 1 92.75 68 LYS B N 1
ATOM 1617 C CA . LYS B 1 68 ? 4.762 -8.953 5.316 1 92.75 68 LYS B CA 1
ATOM 1618 C C . LYS B 1 68 ? 3.58 -8.633 4.41 1 92.75 68 LYS B C 1
ATOM 1620 O O . LYS B 1 68 ? 2.672 -7.898 4.801 1 92.75 68 LYS B O 1
ATOM 1625 N N . SER B 1 69 ? 3.578 -9.172 3.229 1 94.44 69 SER B N 1
ATOM 1626 C CA . SER B 1 69 ? 2.5 -8.922 2.277 1 94.44 69 SER B CA 1
ATOM 1627 C C . SER B 1 69 ? 1.161 -9.422 2.814 1 94.44 69 SER B C 1
ATOM 1629 O O . SER B 1 69 ? 0.162 -8.695 2.768 1 94.44 69 SER B O 1
ATOM 1631 N N . VAL B 1 70 ? 1.198 -10.57 3.35 1 95.31 70 VAL B N 1
ATOM 1632 C CA . VAL B 1 70 ? -0.029 -11.164 3.875 1 95.31 70 VAL B CA 1
ATOM 1633 C C . VAL B 1 70 ? -0.49 -10.391 5.105 1 95.31 70 VAL B C 1
ATOM 1635 O O . VAL B 1 70 ? -1.672 -10.062 5.238 1 95.31 70 VAL B O 1
ATOM 1638 N N . LEU B 1 71 ? 0.433 -10.055 5.965 1 91.88 71 LEU B N 1
ATOM 1639 C CA . LEU B 1 71 ? 0.087 -9.281 7.156 1 91.88 71 LEU B CA 1
ATOM 1640 C C . LEU B 1 71 ? -0.45 -7.906 6.773 1 91.88 71 LEU B C 1
ATOM 1642 O O . LEU B 1 71 ? -1.401 -7.414 7.387 1 91.88 71 LEU B O 1
ATOM 1646 N N . GLY B 1 72 ? 0.182 -7.32 5.758 1 92.56 72 GLY B N 1
ATOM 1647 C CA . GLY B 1 72 ? -0.325 -6.051 5.262 1 92.56 72 GLY B CA 1
ATOM 1648 C C . GLY B 1 72 ? -1.776 -6.117 4.828 1 92.56 72 GLY B C 1
ATOM 1649 O O . GLY B 1 72 ? -2.578 -5.254 5.191 1 92.56 72 GLY B O 1
ATOM 1650 N N . ILE B 1 73 ? -2.078 -7.125 4.129 1 95.12 73 ILE B N 1
ATOM 1651 C CA . ILE B 1 73 ? -3.443 -7.328 3.652 1 95.12 73 ILE B CA 1
ATOM 1652 C C . ILE B 1 73 ? -4.379 -7.527 4.844 1 95.12 73 ILE B C 1
ATOM 1654 O O . ILE B 1 73 ? -5.445 -6.914 4.91 1 95.12 73 ILE B O 1
ATOM 1658 N N . LEU B 1 74 ? -3.953 -8.344 5.762 1 92 74 LEU B N 1
ATOM 1659 C CA . LEU B 1 74 ? -4.789 -8.641 6.922 1 92 74 LEU B CA 1
ATOM 1660 C C . LEU B 1 74 ? -5.059 -7.383 7.734 1 92 74 LEU B C 1
ATOM 1662 O O . LEU B 1 74 ? -6.195 -7.133 8.148 1 92 74 LEU B O 1
ATOM 1666 N N . PHE B 1 75 ? -4.062 -6.562 7.914 1 90.81 75 PHE B N 1
ATOM 1667 C CA . PHE B 1 75 ? -4.207 -5.309 8.648 1 90.81 75 PHE B CA 1
ATOM 1668 C C . PHE B 1 75 ? -5.156 -4.363 7.918 1 90.81 75 PHE B C 1
ATOM 1670 O O . PHE B 1 75 ? -6.023 -3.748 8.539 1 90.81 75 PHE B O 1
ATOM 1677 N N . GLU B 1 76 ? -5.008 -4.281 6.656 1 93.94 76 GLU B N 1
ATOM 1678 C CA . GLU B 1 76 ? -5.859 -3.406 5.855 1 93.94 76 GLU B CA 1
ATOM 1679 C C . GLU B 1 76 ? -7.32 -3.85 5.914 1 93.94 76 GLU B C 1
ATOM 1681 O O . GLU B 1 76 ? -8.227 -3.016 5.992 1 93.94 76 GLU B O 1
ATOM 1686 N N . LYS B 1 77 ? -7.516 -5.125 5.949 1 94 77 LYS B N 1
ATOM 1687 C CA . LYS B 1 77 ? -8.875 -5.648 5.883 1 94 77 LYS B CA 1
ATOM 1688 C C . LYS B 1 77 ? -9.641 -5.359 7.172 1 94 77 LYS B C 1
ATOM 1690 O O . LYS B 1 77 ? -10.875 -5.402 7.191 1 94 77 LYS B O 1
ATOM 1695 N N . ASP B 1 78 ? -8.953 -5.098 8.219 1 91.69 78 ASP B N 1
ATOM 1696 C CA . ASP B 1 78 ? -9.594 -4.73 9.477 1 91.69 78 ASP B CA 1
ATOM 1697 C C . ASP B 1 78 ? -10.422 -3.457 9.32 1 91.69 78 ASP B C 1
ATOM 1699 O O . ASP B 1 78 ? -11.289 -3.17 10.141 1 91.69 78 ASP B O 1
ATOM 1703 N N . PHE B 1 79 ? -10.242 -2.754 8.266 1 92.81 79 PHE B N 1
ATOM 1704 C CA . PHE B 1 79 ? -10.914 -1.471 8.117 1 92.81 79 PHE B CA 1
ATOM 1705 C C . PHE B 1 79 ? -11.922 -1.513 6.969 1 92.81 79 PHE B C 1
ATOM 1707 O O . PHE B 1 79 ? -12.477 -0.481 6.582 1 92.81 79 PHE B O 1
ATOM 1714 N N . ASP B 1 80 ? -12.219 -2.627 6.441 1 93.94 80 ASP B N 1
ATOM 1715 C CA . ASP B 1 80 ? -13.117 -2.801 5.309 1 93.94 80 ASP B CA 1
ATOM 1716 C C . ASP B 1 80 ? -14.492 -2.203 5.602 1 93.94 80 ASP B C 1
ATOM 1718 O O . ASP B 1 80 ? -15.094 -1.559 4.742 1 93.94 80 ASP B O 1
ATOM 1722 N N . ASN B 1 81 ? -14.859 -2.354 6.809 1 92.12 81 ASN B N 1
ATOM 1723 C CA . ASN B 1 81 ? -16.203 -1.888 7.148 1 92.12 81 ASN B CA 1
ATOM 1724 C C . ASN B 1 81 ? -16.266 -0.366 7.25 1 92.12 81 ASN B C 1
ATOM 1726 O O . ASN B 1 81 ? -17.328 0.227 7.145 1 92.12 81 ASN B O 1
ATOM 1730 N N . ASN B 1 82 ? -15.156 0.243 7.414 1 89.88 82 ASN B N 1
ATOM 1731 C CA . ASN B 1 82 ? -15.109 1.688 7.609 1 89.88 82 ASN B CA 1
ATOM 1732 C C . ASN B 1 82 ? -14.844 2.424 6.301 1 89.88 82 ASN B C 1
ATOM 1734 O O . ASN B 1 82 ? -15.469 3.445 6.016 1 89.88 82 ASN B O 1
ATOM 1738 N N . VAL B 1 83 ? -13.93 1.872 5.551 1 91.81 83 VAL B N 1
ATOM 1739 C CA . VAL B 1 83 ? -13.469 2.641 4.398 1 91.81 83 VAL B CA 1
ATOM 1740 C C . VAL B 1 83 ? -13.719 1.847 3.117 1 91.81 83 VAL B C 1
ATOM 1742 O O . VAL B 1 83 ? -13.328 2.275 2.029 1 91.81 83 VAL B O 1
ATOM 1745 N N . GLY B 1 84 ? -14.438 0.721 3.17 1 94.06 84 GLY B N 1
ATOM 1746 C CA . GLY B 1 84 ? -14.727 -0.126 2.025 1 94.06 84 GLY B CA 1
ATOM 1747 C C . GLY B 1 84 ? -13.734 -1.261 1.854 1 94.06 84 GLY B C 1
ATOM 1748 O O . GLY B 1 84 ? -12.578 -1.145 2.254 1 94.06 84 GLY B O 1
ATOM 1749 N N . PRO B 1 85 ? -14.156 -2.34 1.175 1 96.12 85 PRO B N 1
ATOM 1750 C CA . PRO B 1 85 ? -13.289 -3.502 0.958 1 96.12 85 PRO B CA 1
ATOM 1751 C C . PRO B 1 85 ? -12 -3.15 0.22 1 96.12 85 PRO B C 1
ATOM 1753 O O . PRO B 1 85 ? -12.023 -2.338 -0.709 1 96.12 85 PRO B O 1
ATOM 1756 N N . LEU B 1 86 ? -10.914 -3.742 0.691 1 97.19 86 LEU B N 1
ATOM 1757 C CA . LEU B 1 86 ? -9.609 -3.576 0.064 1 97.19 86 LEU B CA 1
ATOM 1758 C C . LEU B 1 86 ? -9.562 -4.277 -1.291 1 97.19 86 LEU B C 1
ATOM 1760 O O . LEU B 1 86 ? -9.953 -5.441 -1.406 1 97.19 86 LEU B O 1
ATOM 1764 N N . ARG B 1 87 ? -9.086 -3.555 -2.266 1 97.12 87 ARG B N 1
ATOM 1765 C CA . ARG B 1 87 ? -8.867 -4.164 -3.574 1 97.12 87 ARG B CA 1
ATOM 1766 C C . ARG B 1 87 ? -7.414 -4.605 -3.732 1 97.12 87 ARG B C 1
ATOM 1768 O O . ARG B 1 87 ? -7.145 -5.738 -4.141 1 97.12 87 ARG B O 1
ATOM 1775 N N . TYR B 1 88 ? -6.477 -3.742 -3.445 1 97.69 88 TYR B N 1
ATOM 1776 C CA . TYR B 1 88 ? -5.055 -4.078 -3.469 1 97.69 88 TYR B CA 1
ATOM 1777 C C . TYR B 1 88 ? -4.227 -2.98 -2.812 1 97.69 88 TYR B C 1
ATOM 1779 O O . TYR B 1 88 ? -4.727 -1.881 -2.562 1 97.69 88 TYR B O 1
ATOM 1787 N N . ILE B 1 89 ? -3.029 -3.309 -2.506 1 97.75 89 ILE B N 1
ATOM 1788 C CA . ILE B 1 89 ? -2.051 -2.389 -1.938 1 97.75 89 ILE B CA 1
ATOM 1789 C C . ILE B 1 89 ? -0.867 -2.24 -2.891 1 97.75 89 ILE B C 1
ATOM 1791 O O . ILE B 1 89 ? -0.399 -3.227 -3.465 1 97.75 89 ILE B O 1
ATOM 1795 N N . VAL B 1 90 ? -0.409 -1.023 -3.02 1 97.19 90 VAL B N 1
ATOM 1796 C CA . VAL B 1 90 ? 0.812 -0.782 -3.779 1 97.19 90 VAL B CA 1
ATOM 1797 C C . VAL B 1 90 ? 1.844 -0.086 -2.895 1 97.19 90 VAL B C 1
ATOM 1799 O O . VAL B 1 90 ? 1.532 0.905 -2.23 1 97.19 90 VAL B O 1
ATOM 1802 N N . SER B 1 91 ? 2.979 -0.649 -2.836 1 97 91 SER B N 1
ATOM 1803 C CA . SER B 1 91 ? 4.133 0.049 -2.279 1 97 91 SER B CA 1
ATOM 1804 C C . SER B 1 91 ? 5.039 0.585 -3.383 1 97 91 SER B C 1
ATOM 1806 O O . SER B 1 91 ? 5.66 -0.19 -4.117 1 97 91 SER B O 1
ATOM 1808 N N . HIS B 1 92 ? 5.102 1.887 -3.48 1 97.5 92 HIS B N 1
ATOM 1809 C CA . HIS B 1 92 ? 5.945 2.543 -4.473 1 97.5 92 HIS B CA 1
ATOM 1810 C C . HIS B 1 92 ? 7.348 2.795 -3.924 1 97.5 92 HIS B C 1
ATOM 1812 O O . HIS B 1 92 ? 7.504 3.432 -2.881 1 97.5 92 HIS B O 1
ATOM 1818 N N . ARG B 1 93 ? 8.281 2.279 -4.703 1 96.5 93 ARG B N 1
ATOM 1819 C CA . ARG B 1 93 ? 9.672 2.336 -4.273 1 96.5 93 ARG B CA 1
ATOM 1820 C C . ARG B 1 93 ? 10.57 2.855 -5.391 1 96.5 93 ARG B C 1
ATOM 1822 O O . ARG B 1 93 ? 10.109 3.066 -6.516 1 96.5 93 ARG B O 1
ATOM 1829 N N . THR B 1 94 ? 11.852 3.135 -5.031 1 95.62 94 THR B N 1
ATOM 1830 C CA . THR B 1 94 ? 12.766 3.727 -5.996 1 95.62 94 THR B CA 1
ATOM 1831 C C . THR B 1 94 ? 13.273 2.672 -6.977 1 95.62 94 THR B C 1
ATOM 1833 O O . THR B 1 94 ? 13.648 2.996 -8.109 1 95.62 94 THR B O 1
ATOM 1836 N N . LYS B 1 95 ? 13.273 1.353 -6.574 1 94.38 95 LYS B N 1
ATOM 1837 C CA . LYS B 1 95 ? 13.852 0.333 -7.441 1 94.38 95 LYS B CA 1
ATOM 1838 C C . LYS B 1 95 ? 12.789 -0.638 -7.941 1 94.38 95 LYS B C 1
ATOM 1840 O O . LYS B 1 95 ? 12.766 -0.993 -9.117 1 94.38 95 LYS B O 1
ATOM 1845 N N . ILE B 1 96 ? 11.922 -1.089 -6.992 1 95.19 96 ILE B N 1
ATOM 1846 C CA . ILE B 1 96 ? 10.922 -2.094 -7.332 1 95.19 96 ILE B CA 1
ATOM 1847 C C . ILE B 1 96 ? 9.602 -1.772 -6.625 1 95.19 96 ILE B C 1
ATOM 1849 O O . ILE B 1 96 ? 9.547 -1.758 -5.391 1 95.19 96 ILE B O 1
ATOM 1853 N N . ASP B 1 97 ? 8.586 -1.52 -7.391 1 96.38 97 ASP B N 1
ATOM 1854 C CA . ASP B 1 97 ? 7.254 -1.4 -6.797 1 96.38 97 ASP B CA 1
ATOM 1855 C C . ASP B 1 97 ? 6.66 -2.775 -6.504 1 96.38 97 ASP B C 1
ATOM 1857 O O . ASP B 1 97 ? 6.93 -3.74 -7.219 1 96.38 97 ASP B O 1
ATOM 1861 N N . MET B 1 98 ? 5.855 -2.832 -5.453 1 95.94 98 MET B N 1
ATOM 1862 C CA . MET B 1 98 ? 5.207 -4.082 -5.07 1 95.94 98 MET B CA 1
ATOM 1863 C C . MET B 1 98 ? 3.691 -3.918 -5.02 1 95.94 98 MET B C 1
ATOM 1865 O O . MET B 1 98 ? 3.189 -2.916 -4.512 1 95.94 98 MET B O 1
ATOM 1869 N N . ILE B 1 99 ? 3.006 -4.895 -5.551 1 97.69 99 ILE B N 1
ATOM 1870 C CA . ILE B 1 99 ? 1.551 -4.965 -5.473 1 97.69 99 ILE B CA 1
ATOM 1871 C C . ILE B 1 99 ? 1.135 -6.211 -4.695 1 97.69 99 ILE B C 1
ATOM 1873 O O . ILE B 1 99 ? 1.665 -7.301 -4.926 1 97.69 99 ILE B O 1
ATOM 1877 N N . SER B 1 100 ? 0.275 -6.066 -3.748 1 97.62 100 SER B N 1
ATOM 1878 C CA . SER B 1 100 ? -0.353 -7.184 -3.049 1 97.62 100 SER B CA 1
ATOM 1879 C C . SER B 1 100 ? -1.868 -7.16 -3.223 1 97.62 100 SER B C 1
ATOM 1881 O O . SER B 1 100 ? -2.52 -6.16 -2.92 1 97.62 100 SER B O 1
ATOM 1883 N N . ILE B 1 101 ? -2.43 -8.273 -3.639 1 98.06 101 ILE B N 1
ATOM 1884 C CA . ILE B 1 101 ? -3.846 -8.359 -3.975 1 98.06 101 ILE B CA 1
ATOM 1885 C C . ILE B 1 101 ? -4.488 -9.508 -3.197 1 98.06 101 ILE B C 1
ATOM 1887 O O . ILE B 1 101 ? -4.117 -10.672 -3.373 1 98.06 101 ILE B O 1
ATOM 1891 N N . PRO B 1 102 ? -5.441 -9.164 -2.359 1 97.19 102 PRO B N 1
ATOM 1892 C CA . PRO B 1 102 ? -6.211 -10.266 -1.772 1 97.19 102 PRO B CA 1
ATOM 1893 C C . PRO B 1 102 ? -7.23 -10.852 -2.744 1 97.19 102 PRO B C 1
ATOM 1895 O O . PRO B 1 102 ? -8.023 -10.117 -3.336 1 97.19 102 PRO B O 1
ATOM 1898 N N . ILE B 1 103 ? -7.172 -12.141 -2.869 1 93.69 103 ILE B N 1
ATOM 1899 C CA . ILE B 1 103 ? -8.117 -12.773 -3.783 1 93.69 103 ILE B CA 1
ATOM 1900 C C . ILE B 1 103 ? -8.492 -14.156 -3.264 1 93.69 103 ILE B C 1
ATOM 1902 O O . ILE B 1 103 ? -7.648 -15.062 -3.219 1 93.69 103 ILE B O 1
ATOM 1906 N N . PHE B 1 104 ? -9.719 -14.438 -2.902 1 89.06 104 PHE B N 1
ATOM 1907 C CA . PHE B 1 104 ? -10.305 -15.719 -2.527 1 89.06 104 PHE B CA 1
ATOM 1908 C C . PHE B 1 104 ? -9.422 -16.453 -1.521 1 89.06 104 PHE B C 1
ATOM 1910 O O . PHE B 1 104 ? -9.102 -17.625 -1.7 1 89.06 104 PHE B O 1
ATOM 1917 N N . GLY B 1 105 ? -8.977 -15.836 -0.521 1 88.81 105 GLY B N 1
ATOM 1918 C CA . GLY B 1 105 ? -8.211 -16.469 0.542 1 88.81 105 GLY B CA 1
ATOM 1919 C C . GLY B 1 105 ? -6.723 -16.531 0.242 1 88.81 105 GLY B C 1
ATOM 1920 O O . GLY B 1 105 ? -5.949 -17.078 1.034 1 88.81 105 GLY B O 1
ATOM 1921 N N . TYR B 1 106 ? -6.305 -16.031 -0.954 1 94.19 106 TYR B N 1
ATOM 1922 C CA . TYR B 1 106 ? -4.902 -15.93 -1.34 1 94.19 106 TYR B CA 1
ATOM 1923 C C . TYR B 1 106 ? -4.457 -14.477 -1.43 1 94.19 106 TYR B C 1
ATOM 1925 O O . TYR B 1 106 ? -5.281 -13.562 -1.354 1 94.19 106 TYR B O 1
ATOM 1933 N N . VAL B 1 107 ? -3.15 -14.359 -1.491 1 96.75 107 VAL B N 1
ATOM 1934 C CA . VAL B 1 107 ? -2.545 -13.07 -1.81 1 96.75 107 VAL B CA 1
ATOM 1935 C C . VAL B 1 107 ? -1.661 -13.203 -3.047 1 96.75 107 VAL B C 1
ATOM 1937 O O . VAL B 1 107 ? -0.787 -14.07 -3.102 1 96.75 107 VAL B O 1
ATOM 1940 N N . VAL B 1 108 ? -1.998 -12.453 -4.051 1 97 108 VAL B N 1
ATOM 1941 C CA . VAL B 1 108 ? -1.126 -12.352 -5.215 1 97 108 VAL B CA 1
ATOM 1942 C C . VAL B 1 108 ? -0.135 -11.211 -5.027 1 97 108 VAL B C 1
ATOM 1944 O O . VAL B 1 108 ? -0.535 -10.062 -4.816 1 97 108 VAL B O 1
ATOM 1947 N N . MET B 1 109 ? 1.104 -11.508 -5.062 1 96.75 109 MET B N 1
ATOM 1948 C CA . MET B 1 109 ? 2.172 -10.523 -4.953 1 96.75 109 MET B CA 1
ATOM 1949 C C . MET B 1 109 ? 2.859 -10.312 -6.297 1 96.75 109 MET B C 1
ATOM 1951 O O . MET B 1 109 ? 3.258 -11.273 -6.953 1 96.75 109 MET B O 1
ATOM 1955 N N . ILE B 1 110 ? 3.018 -9.055 -6.668 1 96.56 110 ILE B N 1
ATOM 1956 C CA . ILE B 1 110 ? 3.617 -8.719 -7.957 1 96.56 110 ILE B CA 1
ATOM 1957 C C . ILE B 1 110 ? 4.711 -7.672 -7.762 1 96.56 110 ILE B C 1
ATOM 1959 O O . ILE B 1 110 ? 4.496 -6.66 -7.086 1 96.56 110 ILE B O 1
ATOM 1963 N N . SER B 1 111 ? 5.848 -7.914 -8.273 1 95.5 111 SER B N 1
ATOM 1964 C CA . SER B 1 111 ? 6.895 -6.898 -8.328 1 95.5 111 SER B CA 1
ATOM 1965 C C . SER B 1 111 ? 7.004 -6.289 -9.719 1 95.5 111 SER B C 1
ATOM 1967 O O . SER B 1 111 ? 6.898 -7 -10.727 1 95.5 111 SER B O 1
ATOM 1969 N N . ILE B 1 112 ? 7.156 -5.004 -9.727 1 95.44 112 ILE B N 1
ATOM 1970 C CA . ILE B 1 112 ? 7.094 -4.277 -10.984 1 95.44 112 ILE B CA 1
ATOM 1971 C C . ILE B 1 112 ? 8.227 -3.25 -11.047 1 95.44 112 ILE B C 1
ATOM 1973 O O . ILE B 1 112 ? 8.672 -2.75 -10.016 1 95.44 112 ILE B O 1
ATOM 1977 N N . GLU B 1 113 ? 8.703 -3 -12.281 1 94.5 113 GLU B N 1
ATOM 1978 C CA . GLU B 1 113 ? 9.617 -1.876 -12.469 1 94.5 113 GLU B CA 1
ATOM 1979 C C . GLU B 1 113 ? 9.023 -0.584 -11.914 1 94.5 113 GLU B C 1
ATOM 1981 O O . GLU B 1 113 ? 7.816 -0.358 -12.016 1 94.5 113 GLU B O 1
ATOM 1986 N N . PRO B 1 114 ? 9.859 0.233 -11.375 1 92.69 114 PRO B N 1
ATOM 1987 C CA . PRO B 1 114 ? 9.344 1.488 -10.828 1 92.69 114 PRO B CA 1
ATOM 1988 C C . PRO B 1 114 ? 8.758 2.406 -11.898 1 92.69 114 PRO B C 1
ATOM 1990 O O . PRO B 1 114 ? 9.078 2.262 -13.078 1 92.69 114 PRO B O 1
ATOM 1993 N N . ASN B 1 115 ? 7.852 3.297 -11.578 1 87.06 115 ASN B N 1
ATOM 1994 C CA . ASN B 1 115 ? 7.258 4.324 -12.422 1 87.06 115 ASN B CA 1
ATOM 1995 C C . ASN B 1 115 ? 6.316 3.717 -13.461 1 87.06 115 ASN B C 1
ATOM 1997 O O . ASN B 1 115 ? 6.137 4.277 -14.547 1 87.06 115 ASN B O 1
ATOM 2001 N N . GLU B 1 116 ? 5.934 2.49 -13.289 1 91.19 116 GLU B N 1
ATOM 2002 C CA . GLU B 1 116 ? 4.887 1.88 -14.102 1 91.19 116 GLU B CA 1
ATOM 2003 C C . GLU B 1 116 ? 3.506 2.125 -13.5 1 91.19 116 GLU B C 1
ATOM 2005 O O . GLU B 1 116 ? 3.389 2.531 -12.344 1 91.19 116 GLU B O 1
ATOM 2010 N N . ASN B 1 117 ? 2.533 1.968 -14.352 1 91.56 117 ASN B N 1
ATOM 2011 C CA . ASN B 1 117 ? 1.165 2.117 -13.867 1 91.56 117 ASN B CA 1
ATOM 2012 C C . ASN B 1 117 ? 0.69 0.87 -13.133 1 91.56 117 ASN B C 1
ATOM 2014 O O . ASN B 1 117 ? 0.177 -0.064 -13.75 1 91.56 117 ASN B O 1
ATOM 2018 N N . CYS B 1 118 ? 0.836 0.918 -11.859 1 94.94 118 CYS B N 1
ATOM 2019 C CA . CYS B 1 118 ? 0.532 -0.239 -11.023 1 94.94 118 CYS B CA 1
ATOM 2020 C C . CYS B 1 118 ? -0.954 -0.574 -11.078 1 94.94 118 CYS B C 1
ATOM 2022 O O . CYS B 1 118 ? -1.338 -1.737 -10.945 1 94.94 118 CYS B O 1
ATOM 2024 N N . ASP B 1 119 ? -1.808 0.434 -11.359 1 93.62 119 ASP B N 1
ATOM 2025 C CA . ASP B 1 119 ? -3.248 0.203 -11.383 1 93.62 119 ASP B CA 1
ATOM 2026 C C . ASP B 1 119 ? -3.643 -0.707 -12.539 1 93.62 119 ASP B C 1
ATOM 2028 O O . ASP B 1 119 ? -4.473 -1.603 -12.383 1 93.62 119 ASP B O 1
ATOM 2032 N N . VAL B 1 120 ? -3.014 -0.473 -13.609 1 94.69 120 VAL B N 1
ATOM 2033 C CA . VAL B 1 120 ? -3.312 -1.28 -14.789 1 94.69 120 VAL B CA 1
ATOM 2034 C C . VAL B 1 120 ? -2.908 -2.73 -14.539 1 94.69 120 VAL B C 1
ATOM 2036 O O . VAL B 1 120 ? -3.668 -3.654 -14.836 1 94.69 120 VAL B O 1
ATOM 2039 N N . ILE B 1 121 ? -1.762 -2.889 -13.953 1 96.69 121 ILE B N 1
ATOM 2040 C CA . ILE B 1 121 ? -1.238 -4.227 -13.695 1 96.69 121 ILE B CA 1
ATOM 2041 C C . ILE B 1 121 ? -2.094 -4.918 -12.641 1 96.69 121 ILE B C 1
ATOM 2043 O O . ILE B 1 121 ? -2.475 -6.078 -12.797 1 96.69 121 ILE B O 1
ATOM 2047 N N . ALA B 1 122 ? -2.424 -4.223 -11.57 1 97.31 122 ALA B N 1
ATOM 2048 C CA . ALA B 1 122 ? -3.24 -4.777 -10.492 1 97.31 122 ALA B CA 1
ATOM 2049 C C . ALA B 1 122 ? -4.613 -5.203 -11.008 1 97.31 122 ALA B C 1
ATOM 2051 O O . ALA B 1 122 ? -5.078 -6.309 -10.719 1 97.31 122 ALA B O 1
ATOM 2052 N N . ASN B 1 123 ? -5.242 -4.355 -11.766 1 96.19 123 ASN B N 1
ATOM 2053 C CA . ASN B 1 123 ? -6.57 -4.664 -12.289 1 96.19 123 ASN B CA 1
ATOM 2054 C C . ASN B 1 123 ? -6.531 -5.855 -13.242 1 96.19 123 ASN B C 1
ATOM 2056 O O . ASN B 1 123 ? -7.438 -6.691 -13.242 1 96.19 123 ASN B O 1
ATOM 2060 N N . SER B 1 124 ? -5.484 -5.902 -14.055 1 96.81 124 SER B N 1
ATOM 2061 C CA . SER B 1 124 ? -5.32 -7.062 -14.93 1 96.81 124 SER B CA 1
ATOM 2062 C C . SER B 1 124 ? -5.191 -8.352 -14.117 1 96.81 124 SER B C 1
ATOM 2064 O O . SER B 1 124 ? -5.824 -9.359 -14.445 1 96.81 124 SER B O 1
ATOM 2066 N N . ALA B 1 125 ? -4.391 -8.281 -13.109 1 97.56 125 ALA B N 1
ATOM 2067 C CA . ALA B 1 125 ? -4.195 -9.453 -12.258 1 97.56 125 ALA B CA 1
ATOM 2068 C C . ALA B 1 125 ? -5.508 -9.891 -11.617 1 97.56 125 ALA B C 1
ATOM 2070 O O . ALA B 1 125 ? -5.828 -11.078 -11.578 1 97.56 125 ALA B O 1
ATOM 2071 N N . ILE B 1 126 ? -6.238 -8.945 -11.109 1 97.12 126 ILE B N 1
ATOM 2072 C CA . ILE B 1 126 ? -7.516 -9.242 -10.461 1 97.12 126 ILE B CA 1
ATOM 2073 C C . ILE B 1 126 ? -8.43 -9.969 -11.445 1 97.12 126 ILE B C 1
ATOM 2075 O O . ILE B 1 126 ? -9.016 -11 -11.109 1 97.12 126 ILE B O 1
ATOM 2079 N N . MET B 1 127 ? -8.477 -9.43 -12.617 1 95.69 127 MET B N 1
ATOM 2080 C CA . MET B 1 127 ? -9.344 -10.031 -13.625 1 95.69 127 MET B CA 1
ATOM 2081 C C . MET B 1 127 ? -8.906 -11.453 -13.953 1 95.69 127 MET B C 1
ATOM 2083 O O . MET B 1 127 ? -9.727 -12.367 -14.016 1 95.69 127 MET B O 1
ATOM 2087 N N . ILE B 1 128 ? -7.625 -11.648 -14.109 1 95.25 128 ILE B N 1
ATOM 2088 C CA . ILE B 1 128 ? -7.051 -12.93 -14.492 1 95.25 128 ILE B CA 1
ATOM 2089 C C . ILE B 1 128 ? -7.285 -13.953 -13.383 1 95.25 128 ILE B C 1
ATOM 2091 O O . ILE B 1 128 ? -7.781 -15.055 -13.648 1 95.25 128 ILE B O 1
ATOM 2095 N N . PHE B 1 129 ? -7.059 -13.594 -12.164 1 93.31 129 PHE B N 1
ATOM 2096 C CA . PHE B 1 129 ? -7.078 -14.562 -11.078 1 93.31 129 PHE B CA 1
ATOM 2097 C C . PHE B 1 129 ? -8.5 -14.781 -10.578 1 93.31 129 PHE B C 1
ATOM 2099 O O . PHE B 1 129 ? -8.828 -15.867 -10.086 1 93.31 129 PHE B O 1
ATOM 2106 N N . GLU B 1 130 ? -9.336 -13.773 -10.672 1 91.06 130 GLU B N 1
ATOM 2107 C CA . GLU B 1 130 ? -10.742 -14 -10.344 1 91.06 130 GLU B CA 1
ATOM 2108 C C . GLU B 1 130 ? -11.367 -15.023 -11.281 1 91.06 130 GLU B C 1
ATOM 2110 O O . GLU B 1 130 ? -12.164 -15.867 -10.852 1 91.06 130 GLU B O 1
ATOM 2115 N N . LYS B 1 131 ? -11.031 -14.93 -12.539 1 88.62 131 LYS B N 1
ATOM 2116 C CA . LYS B 1 131 ? -11.547 -15.891 -13.508 1 88.62 131 LYS B CA 1
ATOM 2117 C C . LYS B 1 131 ? -11.023 -17.297 -13.234 1 88.62 131 LYS B C 1
ATOM 2119 O O . LYS B 1 131 ? -11.75 -18.281 -13.391 1 88.62 131 LYS B O 1
ATOM 2124 N N . LEU B 1 132 ? -9.797 -17.359 -12.805 1 86.62 132 LEU B N 1
ATOM 2125 C CA . LEU B 1 132 ? -9.133 -18.641 -12.578 1 86.62 132 LEU B CA 1
ATOM 2126 C C . LEU B 1 132 ? -9.648 -19.312 -11.305 1 86.62 132 LEU B C 1
ATOM 2128 O O . LEU B 1 132 ? -9.883 -20.516 -11.281 1 86.62 132 LEU B O 1
ATOM 2132 N N . LEU B 1 133 ? -9.812 -18.484 -10.266 1 76.94 133 LEU B N 1
ATOM 2133 C CA . LEU B 1 133 ? -10.055 -19.062 -8.945 1 76.94 133 LEU B CA 1
ATOM 2134 C C . LEU B 1 133 ? -11.547 -19.203 -8.68 1 76.94 133 LEU B C 1
ATOM 2136 O O . LEU B 1 133 ? -11.961 -19.938 -7.785 1 76.94 133 LEU B O 1
ATOM 2140 N N . LYS B 1 134 ? -12.383 -18.453 -9.344 1 71.31 134 LYS B N 1
ATOM 2141 C CA . LYS B 1 134 ? -13.82 -18.625 -9.227 1 71.31 134 LYS B CA 1
ATOM 2142 C C . LYS B 1 134 ? -14.266 -19.953 -9.859 1 71.31 134 LYS B C 1
ATOM 2144 O O . LYS B 1 134 ? -15.281 -20.531 -9.461 1 71.31 134 LYS B O 1
ATOM 2149 N N . ASN B 1 135 ? -13.602 -20.469 -10.906 1 57.03 135 ASN B N 1
ATOM 2150 C CA . ASN B 1 135 ? -14 -21.703 -11.578 1 57.03 135 ASN B CA 1
ATOM 2151 C C . ASN B 1 135 ? -13.375 -22.922 -10.914 1 57.03 135 ASN B C 1
ATOM 2153 O O . ASN B 1 135 ? -12.156 -23.016 -10.805 1 57.03 135 ASN B O 1
#

InterPro domains:
  IPR046600 Protein of unknown function DUF6659 [PF20364] (17-133)